Protein AF-A0AAV1XAL8-F1 (afdb_monomer_lite)

Secondary structure (DSSP, 8-state):
-HHHHHHHHHHHHHHHHHHH--SSS-HHHHHHHHHHHHHHHH---HHHHTT-HHHHHHHHHHHHHHHHHHHHHHHH-HHHHHHHHHHHHHHHHHHHTT--S-GGGHHHHHHHHHHHHHHHHSTTGGGG-STTHHHHHIIIIIHHHHSPPHHHHHHHHHHHHHHHHHHH--SS---HHHHHHHHHHHHHHHHHHHHHHHHHHHHHHHHHHHHH-TTT-HHHHHHHHHHHHHH-EEPTT-SSEE-SSS-HHHHHHHHHHHHHTT-

Structure (mmCIF, N/CA/C/O backbone):
data_AF-A0AAV1XAL8-F1
#
_entry.id   AF-A0AAV1XAL8-F1
#
loop_
_atom_site.group_PDB
_atom_site.id
_atom_site.type_symbol
_atom_site.label_atom_id
_atom_site.label_alt_id
_atom_site.label_comp_id
_atom_site.label_asym_id
_atom_site.label_entity_id
_atom_site.label_seq_id
_atom_site.pdbx_PDB_ins_code
_atom_site.Cartn_x
_atom_site.Cartn_y
_atom_site.Cartn_z
_atom_site.occupancy
_atom_site.B_iso_or_equiv
_atom_site.auth_seq_id
_atom_site.auth_comp_id
_atom_site.auth_asym_id
_atom_site.auth_atom_id
_atom_site.pdbx_PDB_model_num
ATOM 1 N N . MET A 1 1 ? 36.685 -0.196 1.863 1.00 37.16 1 MET A N 1
ATOM 2 C CA . MET A 1 1 ? 37.071 0.394 0.554 1.00 37.16 1 MET A CA 1
ATOM 3 C C . MET A 1 1 ? 36.179 -0.114 -0.589 1.00 37.16 1 MET A C 1
ATOM 5 O O . MET A 1 1 ? 35.969 0.650 -1.520 1.00 37.16 1 MET A O 1
ATOM 9 N N . LEU A 1 2 ? 35.586 -1.320 -0.488 1.00 36.56 2 LEU A N 1
ATOM 10 C CA . LEU A 1 2 ? 34.560 -1.816 -1.424 1.00 36.56 2 LEU A CA 1
ATOM 11 C C . LEU A 1 2 ? 33.196 -1.093 -1.311 1.00 36.56 2 LEU A C 1
ATOM 13 O O . LEU A 1 2 ? 32.662 -0.688 -2.336 1.00 36.56 2 LEU A O 1
ATOM 17 N N . GLU A 1 3 ? 32.684 -0.797 -0.110 1.00 37.09 3 GLU A N 1
ATOM 18 C CA . GLU A 1 3 ? 31.364 -0.135 0.057 1.00 37.09 3 GLU A CA 1
ATOM 19 C C . GLU A 1 3 ? 31.260 1.245 -0.610 1.00 37.09 3 GLU A C 1
ATOM 21 O O . GLU A 1 3 ? 30.259 1.580 -1.240 1.00 37.09 3 GLU A O 1
ATOM 26 N N . LYS A 1 4 ? 32.330 2.051 -0.547 1.00 34.84 4 LYS A N 1
ATOM 27 C CA . LYS A 1 4 ? 32.366 3.353 -1.235 1.00 34.84 4 LYS A CA 1
ATOM 28 C C . LYS A 1 4 ? 32.377 3.207 -2.758 1.00 34.84 4 LYS A C 1
ATOM 30 O O . LYS A 1 4 ? 31.930 4.121 -3.442 1.00 34.84 4 LYS A O 1
ATOM 35 N N . SER A 1 5 ? 32.872 2.086 -3.287 1.00 37.88 5 SER A N 1
ATOM 36 C CA . SER A 1 5 ? 32.917 1.833 -4.731 1.00 37.88 5 SER A CA 1
ATOM 37 C C . SER A 1 5 ? 31.568 1.379 -5.295 1.00 37.88 5 SER A C 1
ATOM 39 O O . SER A 1 5 ? 31.231 1.742 -6.418 1.00 37.88 5 SER A O 1
ATOM 41 N N . GLU A 1 6 ? 30.752 0.686 -4.499 1.00 46.94 6 GLU A N 1
ATOM 42 C CA . GLU A 1 6 ? 29.432 0.190 -4.911 1.00 46.94 6 GLU A CA 1
ATOM 43 C C . GLU A 1 6 ? 28.345 1.263 -4.776 1.00 46.94 6 GLU A C 1
ATOM 45 O O . GLU A 1 6 ? 27.537 1.446 -5.686 1.00 46.94 6 GLU A O 1
ATOM 50 N N . CYS A 1 7 ? 28.396 2.078 -3.718 1.00 42.47 7 CYS A N 1
ATOM 51 C CA . CYS A 1 7 ? 27.526 3.248 -3.585 1.00 42.47 7 CYS A CA 1
ATOM 52 C C . CYS A 1 7 ? 27.854 4.308 -4.660 1.00 42.47 7 CYS A C 1
ATOM 54 O O . CYS A 1 7 ? 26.962 4.887 -5.284 1.00 42.47 7 CYS A O 1
ATOM 56 N N . ALA A 1 8 ? 29.143 4.483 -4.988 1.00 40.94 8 ALA A N 1
ATOM 57 C CA . ALA A 1 8 ? 29.563 5.276 -6.142 1.00 40.94 8 ALA A CA 1
ATOM 58 C C . ALA A 1 8 ? 29.106 4.661 -7.472 1.00 40.94 8 ALA A C 1
ATOM 60 O O . ALA A 1 8 ? 28.802 5.413 -8.393 1.00 40.94 8 ALA A O 1
ATOM 61 N N . ALA A 1 9 ? 29.008 3.333 -7.589 1.00 45.44 9 ALA A N 1
ATOM 62 C CA . ALA A 1 9 ? 28.466 2.675 -8.775 1.00 45.44 9 ALA A CA 1
ATOM 63 C C . ALA A 1 9 ? 26.955 2.902 -8.914 1.00 45.44 9 ALA A C 1
ATOM 65 O O . ALA A 1 9 ? 26.511 3.190 -10.017 1.00 45.44 9 ALA A O 1
ATOM 66 N N . ALA A 1 10 ? 26.179 2.867 -7.827 1.00 47.44 10 ALA A N 1
ATOM 67 C CA . ALA A 1 10 ? 24.743 3.160 -7.845 1.00 47.44 10 ALA A CA 1
ATOM 68 C C . ALA A 1 10 ? 24.452 4.636 -8.176 1.00 47.44 10 ALA A C 1
ATOM 70 O O . ALA A 1 10 ? 23.596 4.937 -9.010 1.00 47.44 10 ALA A O 1
ATOM 71 N N . VAL A 1 11 ? 25.215 5.568 -7.594 1.00 51.00 11 VAL A N 1
ATOM 72 C CA . VAL A 1 11 ? 25.114 7.005 -7.901 1.00 51.00 11 VAL A CA 1
ATOM 73 C C . VAL A 1 11 ? 25.607 7.305 -9.319 1.00 51.00 11 VAL A C 1
ATOM 75 O O . VAL A 1 11 ? 24.948 8.046 -10.049 1.00 51.00 11 VAL A O 1
ATOM 78 N N . ASN A 1 12 ? 26.711 6.694 -9.761 1.00 48.47 12 ASN A N 1
ATOM 79 C CA . ASN A 1 12 ? 27.167 6.811 -11.147 1.00 48.47 12 ASN A CA 1
ATOM 80 C C . ASN A 1 12 ? 26.190 6.166 -12.118 1.00 48.47 12 ASN A C 1
ATOM 82 O O . ASN A 1 12 ? 26.014 6.699 -13.199 1.00 48.47 12 ASN A O 1
ATOM 86 N N . PHE A 1 13 ? 25.519 5.081 -11.748 1.00 54.84 13 PHE A N 1
ATOM 87 C CA . PHE A 1 13 ? 24.497 4.445 -12.567 1.00 54.84 13 PHE A CA 1
ATOM 88 C C . PHE A 1 13 ? 23.259 5.342 -12.696 1.00 54.84 13 PHE A C 1
ATOM 90 O O . PHE A 1 13 ? 22.810 5.598 -13.811 1.00 54.84 13 PHE A O 1
ATOM 97 N N . LYS A 1 14 ? 22.792 5.942 -11.593 1.00 54.44 14 LYS A N 1
ATOM 98 C CA . LYS A 1 14 ? 21.735 6.968 -11.593 1.00 54.44 14 LYS A CA 1
ATOM 99 C C . LYS A 1 14 ? 22.104 8.174 -12.470 1.00 54.44 14 LYS A C 1
ATOM 101 O O . LYS A 1 14 ? 21.300 8.616 -13.287 1.00 54.44 14 LYS A O 1
ATOM 106 N N . ASN A 1 15 ? 23.332 8.679 -12.351 1.00 49.97 15 ASN A N 1
ATOM 107 C CA . ASN A 1 15 ? 23.825 9.798 -13.161 1.00 49.97 15 ASN A CA 1
ATOM 108 C C . ASN A 1 15 ? 24.057 9.407 -14.634 1.00 49.97 15 ASN A C 1
ATOM 110 O O . ASN A 1 15 ? 23.829 10.220 -15.526 1.00 49.97 15 ASN A O 1
ATOM 114 N N . HIS A 1 16 ? 24.470 8.166 -14.899 1.00 53.59 16 HIS A N 1
ATOM 115 C CA . HIS A 1 16 ? 24.685 7.615 -16.237 1.00 53.59 16 HIS A CA 1
ATOM 116 C C . HIS A 1 16 ? 23.365 7.445 -16.989 1.00 53.59 16 HIS A C 1
ATOM 118 O O . HIS A 1 16 ? 23.285 7.820 -18.157 1.00 53.59 16 HIS A O 1
ATOM 124 N N . LEU A 1 17 ? 22.318 6.963 -16.311 1.00 53.84 17 LEU A N 1
ATOM 125 C CA . LEU A 1 17 ? 20.962 6.923 -16.857 1.00 53.84 17 LEU A CA 1
ATOM 126 C C . LEU A 1 17 ? 20.461 8.334 -17.173 1.00 53.84 17 LEU A C 1
ATOM 128 O O . LEU A 1 17 ? 20.010 8.581 -18.285 1.00 53.84 17 LEU A O 1
ATOM 132 N N . ARG A 1 18 ? 20.661 9.295 -16.260 1.00 50.44 18 ARG A N 1
ATOM 133 C CA . ARG A 1 18 ? 20.266 10.699 -16.471 1.00 50.44 18 ARG A CA 1
ATOM 134 C C . ARG A 1 18 ? 20.958 11.367 -17.668 1.00 50.44 18 ARG A C 1
ATOM 136 O O . ARG A 1 18 ? 20.386 12.278 -18.253 1.00 50.44 18 ARG A O 1
ATOM 143 N N . HIS A 1 19 ? 22.179 10.952 -18.016 1.00 47.28 19 HIS A N 1
ATOM 144 C CA . HIS A 1 19 ? 22.966 11.555 -19.100 1.00 47.28 19 HIS A CA 1
ATOM 145 C C . HIS A 1 19 ? 22.876 10.829 -20.451 1.00 47.28 19 HIS A C 1
ATOM 147 O O . HIS A 1 19 ? 23.031 11.488 -21.475 1.00 47.28 19 HIS A O 1
ATOM 153 N N . ARG A 1 20 ? 22.645 9.506 -20.492 1.00 46.28 20 ARG A N 1
ATOM 154 C CA . ARG A 1 20 ? 22.492 8.758 -21.762 1.00 46.28 20 ARG A CA 1
ATOM 155 C C . ARG A 1 20 ? 21.079 8.778 -22.326 1.00 46.28 20 ARG A C 1
ATOM 157 O O . ARG A 1 20 ? 20.903 8.444 -23.489 1.00 46.28 20 ARG A O 1
ATOM 164 N N . TRP A 1 21 ? 20.100 9.200 -21.537 1.00 51.12 21 TRP A N 1
ATOM 165 C CA . TRP A 1 21 ? 18.707 9.341 -21.950 1.00 51.12 21 TRP A CA 1
ATOM 166 C C . TRP A 1 21 ? 18.457 10.667 -22.688 1.00 51.12 21 TRP A C 1
ATOM 168 O O . TRP A 1 21 ? 17.543 11.423 -22.372 1.00 51.12 21 TRP A O 1
ATOM 178 N N . SER A 1 22 ? 19.311 10.959 -23.674 1.00 41.97 22 SER A N 1
ATOM 179 C CA . SER A 1 22 ? 18.967 11.871 -24.765 1.00 41.97 22 SER A CA 1
ATOM 180 C C . SER A 1 22 ? 18.186 11.050 -25.796 1.00 41.97 22 SER A C 1
ATOM 182 O O . SER A 1 22 ? 18.664 9.979 -26.173 1.00 41.97 22 SER A O 1
ATOM 184 N N . PRO A 1 23 ? 17.000 11.496 -26.239 1.00 43.47 23 PRO A N 1
ATOM 185 C CA . PRO A 1 23 ? 16.109 10.706 -27.076 1.00 43.47 23 PRO A CA 1
ATOM 186 C C . PRO A 1 23 ? 16.635 10.691 -28.511 1.00 43.47 23 PRO A C 1
ATOM 188 O O . PRO A 1 23 ? 16.291 11.535 -29.333 1.00 43.47 23 PRO A O 1
ATOM 191 N N . SER A 1 24 ? 17.520 9.750 -28.805 1.00 46.28 24 SER A N 1
ATOM 192 C CA . SER A 1 24 ? 17.877 9.399 -30.174 1.00 46.28 24 SER A CA 1
ATOM 193 C C . SER A 1 24 ? 18.392 7.964 -30.174 1.00 46.28 24 SER A C 1
ATOM 195 O O . SER A 1 24 ? 19.567 7.741 -29.894 1.00 46.28 24 SER A O 1
ATOM 197 N N . ASP A 1 25 ? 17.461 7.046 -30.442 1.00 50.81 25 ASP A N 1
ATOM 198 C CA . ASP A 1 25 ? 17.625 5.617 -30.730 1.00 50.81 25 ASP A CA 1
ATOM 199 C C . ASP A 1 25 ? 18.360 4.766 -29.684 1.00 50.81 25 ASP A C 1
ATOM 201 O O . ASP A 1 25 ? 19.582 4.733 -29.670 1.00 50.81 25 ASP A O 1
ATOM 205 N N . ASP A 1 26 ? 17.629 3.983 -28.874 1.00 55.12 26 ASP A N 1
ATOM 206 C CA . ASP A 1 26 ? 18.120 2.658 -28.445 1.00 55.12 26 ASP A CA 1
ATOM 207 C C . ASP A 1 26 ? 17.042 1.840 -27.708 1.00 55.12 26 ASP A C 1
ATOM 209 O O . ASP A 1 26 ? 17.045 1.700 -26.482 1.00 55.12 26 ASP A O 1
ATOM 213 N N . ASN A 1 27 ? 16.152 1.193 -28.468 1.00 58.69 27 ASN A N 1
ATOM 214 C CA . ASN A 1 27 ? 15.253 0.171 -27.916 1.00 58.69 27 ASN A CA 1
ATOM 215 C C . ASN A 1 27 ? 16.069 -0.902 -27.158 1.00 58.69 27 ASN A C 1
ATOM 217 O O . ASN A 1 27 ? 15.689 -1.340 -26.078 1.00 58.69 27 ASN A O 1
ATOM 221 N N . ALA A 1 28 ? 17.264 -1.239 -27.667 1.00 53.72 28 ALA A N 1
ATOM 222 C CA . ALA A 1 28 ? 18.212 -2.175 -27.062 1.00 53.72 28 ALA A CA 1
ATOM 223 C C . ALA A 1 28 ? 18.725 -1.749 -25.672 1.00 53.72 28 ALA A C 1
ATOM 225 O O . ALA A 1 28 ? 18.920 -2.610 -24.812 1.00 53.72 28 ALA A O 1
ATOM 226 N N . ALA A 1 29 ? 18.927 -0.451 -25.417 1.00 59.03 29 ALA A N 1
ATOM 227 C CA . ALA A 1 29 ? 19.335 0.022 -24.093 1.00 59.03 29 ALA A CA 1
ATOM 228 C C . ALA A 1 29 ? 18.211 -0.176 -23.068 1.00 59.03 29 ALA A C 1
ATOM 230 O O . ALA A 1 29 ? 18.492 -0.598 -21.944 1.00 59.03 29 ALA A O 1
ATOM 231 N N . THR A 1 30 ? 16.958 0.041 -23.477 1.00 62.41 30 THR A N 1
ATOM 232 C CA . THR A 1 30 ? 15.768 -0.251 -22.668 1.00 62.41 30 THR A CA 1
ATOM 233 C C . THR A 1 30 ? 15.654 -1.747 -22.372 1.00 62.41 30 THR A C 1
ATOM 235 O O . THR A 1 30 ? 15.513 -2.116 -21.209 1.00 62.41 30 THR A O 1
ATOM 238 N N . ILE A 1 31 ? 15.838 -2.625 -23.370 1.00 62.00 31 ILE A N 1
ATOM 239 C CA . ILE A 1 31 ? 15.831 -4.091 -23.167 1.00 62.00 31 ILE A CA 1
ATOM 240 C C . ILE A 1 31 ? 16.892 -4.515 -22.138 1.00 62.00 31 ILE A C 1
ATOM 242 O O . ILE A 1 31 ? 16.598 -5.214 -21.167 1.00 62.00 31 ILE A O 1
ATOM 246 N N . ILE A 1 32 ? 18.136 -4.067 -22.326 1.00 60.06 32 ILE A N 1
ATOM 247 C CA . ILE A 1 32 ? 19.270 -4.451 -21.473 1.00 60.06 32 ILE A CA 1
ATOM 248 C C . ILE A 1 32 ? 19.105 -3.897 -20.050 1.00 60.06 32 ILE A C 1
ATOM 250 O O . ILE A 1 32 ? 19.491 -4.557 -19.079 1.00 60.06 32 ILE A O 1
ATOM 254 N N . ALA A 1 33 ? 18.552 -2.690 -19.904 1.00 68.25 33 ALA A N 1
ATOM 255 C CA . ALA A 1 33 ? 18.235 -2.119 -18.600 1.00 68.25 33 ALA A CA 1
ATOM 256 C C . ALA A 1 33 ? 17.137 -2.932 -17.895 1.00 68.25 33 ALA A C 1
ATOM 258 O O . ALA A 1 33 ? 17.325 -3.310 -16.738 1.00 68.25 33 ALA A O 1
ATOM 259 N N . SER A 1 34 ? 16.062 -3.287 -18.604 1.00 72.62 34 SER A N 1
ATOM 260 C CA . SER A 1 34 ? 14.954 -4.097 -18.084 1.00 72.62 34 SER A CA 1
ATOM 261 C C . SER A 1 34 ? 15.414 -5.475 -17.593 1.00 72.62 34 SER A C 1
ATOM 263 O O . SER A 1 34 ? 15.091 -5.879 -16.475 1.00 72.62 34 SER A O 1
ATOM 265 N N . GLU A 1 35 ? 16.251 -6.188 -18.350 1.00 77.62 35 GLU A N 1
ATOM 266 C CA . GLU A 1 35 ? 16.771 -7.494 -17.912 1.00 77.62 35 GLU A CA 1
ATOM 267 C C . GLU A 1 35 ? 17.634 -7.396 -16.644 1.00 77.62 35 GLU A C 1
ATOM 269 O O . GLU A 1 35 ? 17.511 -8.216 -15.725 1.00 77.62 35 GLU A O 1
ATOM 274 N N . LYS A 1 36 ? 18.499 -6.376 -16.564 1.00 83.56 36 LYS A N 1
ATOM 275 C CA . LYS A 1 36 ? 19.348 -6.142 -15.386 1.00 83.56 36 LYS A CA 1
ATOM 276 C C . LYS A 1 36 ? 18.529 -5.737 -14.168 1.00 83.56 36 LYS A C 1
ATOM 278 O O . LYS A 1 36 ? 18.786 -6.244 -13.080 1.00 83.56 36 LYS A O 1
ATOM 283 N N . PHE A 1 37 ? 17.535 -4.873 -14.343 1.00 88.81 37 PHE A N 1
ATOM 284 C CA . PHE A 1 37 ? 16.634 -4.456 -13.272 1.00 88.81 37 PHE A CA 1
ATOM 285 C C . PHE A 1 37 ? 15.832 -5.609 -12.709 1.00 88.81 37 PHE A C 1
ATOM 287 O O . PHE A 1 37 ? 15.792 -5.762 -11.490 1.00 88.81 37 PHE A O 1
ATOM 294 N N . ARG A 1 38 ? 15.283 -6.472 -13.568 1.00 88.75 38 ARG A N 1
ATOM 295 C CA . ARG A 1 38 ? 14.589 -7.672 -13.098 1.00 88.75 38 ARG A CA 1
ATOM 296 C C . ARG A 1 38 ? 15.520 -8.525 -12.241 1.00 88.75 38 ARG A C 1
ATOM 298 O O . ARG A 1 38 ? 15.158 -8.883 -11.126 1.00 88.75 38 ARG A O 1
ATOM 305 N N . LYS A 1 39 ? 16.753 -8.759 -12.706 1.00 89.69 39 LYS A N 1
ATOM 306 C CA . LYS A 1 39 ? 17.773 -9.494 -11.942 1.00 89.69 39 LYS A CA 1
ATOM 307 C C . LYS A 1 39 ? 18.073 -8.837 -10.592 1.00 89.69 39 LYS A C 1
ATOM 309 O O . LYS A 1 39 ? 18.183 -9.545 -9.598 1.00 89.69 39 LYS A O 1
ATOM 314 N N . TYR A 1 40 ? 18.200 -7.511 -10.540 1.00 92.06 40 TYR A N 1
ATOM 315 C CA . TYR A 1 40 ? 18.454 -6.800 -9.285 1.00 92.06 40 TYR A CA 1
ATOM 316 C C . TYR A 1 40 ? 17.288 -6.870 -8.300 1.00 92.06 40 TYR A C 1
ATOM 318 O O . TYR A 1 40 ? 17.497 -6.929 -7.091 1.00 92.06 40 TYR A O 1
ATOM 326 N N . LEU A 1 41 ? 16.063 -6.908 -8.817 1.00 92.19 41 LEU A N 1
ATOM 327 C CA . LEU A 1 41 ? 14.867 -7.018 -8.002 1.00 92.19 41 LEU A CA 1
ATOM 328 C C . LEU A 1 41 ? 14.710 -8.426 -7.408 1.00 92.19 41 LEU A C 1
ATOM 330 O O . LEU A 1 41 ? 14.428 -8.561 -6.218 1.00 92.19 41 LEU A O 1
ATOM 334 N N . THR A 1 42 ? 14.922 -9.469 -8.221 1.00 92.00 42 THR A N 1
ATOM 335 C CA . THR A 1 42 ? 14.573 -10.857 -7.871 1.00 92.00 42 THR A CA 1
ATOM 336 C C . THR A 1 42 ? 15.710 -11.677 -7.273 1.00 92.00 42 THR A C 1
ATOM 338 O O . THR A 1 42 ? 15.453 -12.712 -6.662 1.00 92.00 42 THR A O 1
ATOM 341 N N . ASN A 1 43 ? 16.970 -11.283 -7.467 1.00 91.62 43 ASN A N 1
ATOM 342 C CA . ASN A 1 43 ? 18.093 -12.052 -6.938 1.00 91.62 43 ASN A CA 1
ATOM 343 C C . ASN A 1 43 ? 18.182 -11.957 -5.408 1.00 91.62 43 ASN A C 1
ATOM 345 O O . ASN A 1 43 ? 17.895 -10.914 -4.818 1.00 91.62 43 ASN A O 1
ATOM 349 N N . SER A 1 44 ? 18.647 -13.040 -4.779 1.00 88.56 44 SER A N 1
ATOM 350 C CA . SER A 1 44 ? 19.159 -13.007 -3.404 1.00 88.56 44 SER A CA 1
ATOM 351 C C . SER A 1 44 ? 20.611 -12.537 -3.405 1.00 88.56 44 SER A C 1
ATOM 353 O O . SER A 1 44 ? 21.362 -12.779 -4.359 1.00 88.56 44 SER A O 1
ATOM 355 N N . TYR A 1 45 ? 21.003 -11.890 -2.310 1.00 91.25 45 TYR A N 1
ATOM 356 C CA . TYR A 1 45 ? 22.339 -11.352 -2.099 1.00 91.25 45 TYR A CA 1
ATOM 357 C C . TYR A 1 45 ? 22.920 -11.880 -0.781 1.00 91.25 45 TYR A C 1
ATOM 359 O O . TYR A 1 45 ? 23.168 -11.084 0.122 1.00 91.25 45 TYR A O 1
ATOM 367 N N . PRO A 1 46 ? 23.201 -13.195 -0.645 1.00 90.62 46 PRO A N 1
ATOM 368 C CA . PRO A 1 46 ? 23.513 -13.801 0.654 1.00 90.62 46 PRO A CA 1
ATOM 369 C C . PRO A 1 46 ? 24.724 -13.186 1.361 1.00 90.62 46 PRO A C 1
ATOM 371 O O . PRO A 1 46 ? 24.768 -13.145 2.584 1.00 90.62 46 PRO A O 1
ATOM 374 N N . ALA A 1 47 ? 25.706 -12.692 0.601 1.00 90.44 47 ALA A N 1
ATOM 375 C CA . ALA A 1 47 ? 26.886 -12.038 1.160 1.00 90.44 47 ALA A CA 1
ATOM 376 C C . ALA A 1 47 ? 26.560 -10.702 1.854 1.00 90.44 47 ALA A C 1
ATOM 378 O O . ALA A 1 47 ? 27.182 -10.386 2.862 1.00 90.44 47 ALA A O 1
ATOM 379 N N . LEU A 1 48 ? 25.592 -9.945 1.326 1.00 88.50 48 LEU A N 1
ATOM 380 C CA . LEU A 1 48 ? 25.117 -8.689 1.915 1.00 88.50 48 LEU A CA 1
ATOM 381 C C . LEU A 1 48 ? 24.028 -8.963 2.959 1.00 88.50 48 LEU A C 1
ATOM 383 O O . LEU A 1 48 ? 24.081 -8.463 4.071 1.00 88.50 48 LEU A O 1
ATOM 387 N N . GLU A 1 49 ? 23.065 -9.825 2.645 1.00 87.00 49 GLU A N 1
ATOM 388 C CA . GLU A 1 49 ? 21.979 -10.186 3.564 1.00 87.00 49 GLU A CA 1
ATOM 389 C C . GLU A 1 49 ? 22.527 -10.868 4.836 1.00 87.00 49 GLU A C 1
ATOM 391 O 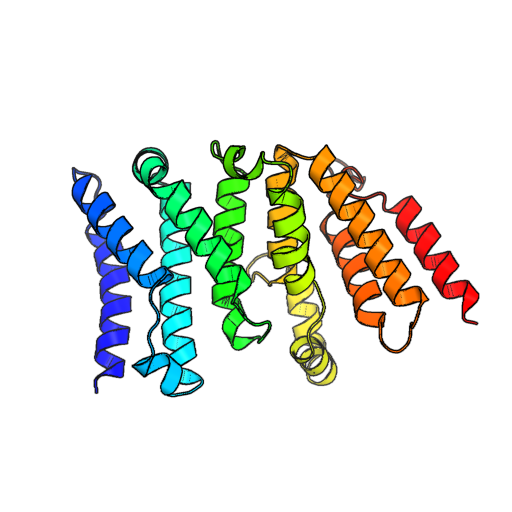O . GLU A 1 49 ? 22.002 -10.672 5.930 1.00 87.00 49 GLU A O 1
ATOM 396 N N . GLY A 1 50 ? 23.628 -11.617 4.716 1.00 86.94 50 GLY A N 1
ATOM 397 C CA . GLY A 1 50 ? 24.332 -12.247 5.833 1.00 86.94 50 GLY A CA 1
ATOM 398 C C . GLY A 1 50 ? 25.253 -11.317 6.630 1.00 86.94 50 GLY A C 1
ATOM 399 O O . GLY A 1 50 ? 25.731 -11.725 7.687 1.00 86.94 50 GLY A O 1
ATOM 400 N N . SER A 1 51 ? 25.508 -10.084 6.173 1.00 88.44 51 SER A N 1
ATOM 401 C CA . SER A 1 51 ? 26.371 -9.126 6.883 1.00 88.44 51 SER A CA 1
ATOM 402 C C . SER A 1 51 ? 25.627 -8.290 7.932 1.00 88.44 51 SER A C 1
ATOM 404 O O . SER A 1 51 ? 26.206 -7.369 8.504 1.00 88.44 51 SER A O 1
ATOM 406 N N . GLY A 1 52 ? 24.358 -8.606 8.202 1.00 90.19 52 GLY A N 1
ATOM 407 C CA . GLY A 1 52 ? 23.534 -7.929 9.200 1.00 90.19 52 GLY A CA 1
ATOM 408 C C . GLY A 1 52 ? 22.690 -6.778 8.632 1.00 90.19 52 GLY A C 1
ATOM 409 O O . GLY A 1 52 ? 22.498 -6.690 7.417 1.00 90.19 52 GLY A O 1
ATOM 410 N N . PRO A 1 53 ? 22.157 -5.899 9.504 1.00 89.88 53 PRO A N 1
ATOM 411 C CA . PRO A 1 53 ? 21.189 -4.866 9.125 1.00 89.88 53 PRO A CA 1
ATOM 412 C C . PRO A 1 53 ? 21.674 -3.916 8.023 1.00 89.88 53 PRO A C 1
ATOM 414 O O . PRO A 1 53 ? 20.904 -3.598 7.121 1.00 89.88 53 PRO A O 1
ATOM 417 N N . ASP A 1 54 ? 22.950 -3.522 8.051 1.00 89.12 54 ASP A N 1
ATOM 418 C CA . ASP A 1 54 ? 23.529 -2.599 7.065 1.00 89.12 54 ASP A CA 1
ATOM 419 C C . ASP A 1 54 ? 23.554 -3.208 5.655 1.00 89.12 54 ASP A C 1
ATOM 421 O O . ASP A 1 54 ? 23.228 -2.546 4.671 1.00 89.12 54 ASP A O 1
ATOM 425 N N . GLY A 1 55 ? 23.874 -4.500 5.544 1.00 89.31 55 GLY A N 1
ATOM 426 C CA . GLY A 1 55 ? 23.881 -5.191 4.255 1.00 89.31 55 GLY A CA 1
ATOM 427 C C . GLY A 1 55 ? 22.475 -5.396 3.693 1.00 89.31 55 GLY A C 1
ATOM 428 O O . GLY A 1 55 ? 22.256 -5.213 2.494 1.00 89.31 55 GLY A O 1
ATOM 429 N N . VAL A 1 56 ? 21.495 -5.689 4.556 1.00 90.88 56 VAL A N 1
ATOM 430 C CA . VAL A 1 56 ? 20.074 -5.723 4.169 1.00 90.88 56 VAL A CA 1
ATOM 431 C C . VAL A 1 56 ? 19.608 -4.347 3.686 1.00 90.88 56 VAL A C 1
ATOM 433 O O . VAL A 1 56 ? 18.933 -4.269 2.661 1.00 90.88 56 VAL A O 1
ATOM 436 N N . ALA A 1 57 ? 20.015 -3.265 4.357 1.00 90.81 57 ALA A N 1
ATOM 437 C CA . ALA A 1 57 ? 19.680 -1.903 3.948 1.00 90.81 57 ALA A CA 1
ATOM 438 C C . ALA A 1 57 ? 20.215 -1.576 2.545 1.00 90.81 57 ALA A C 1
ATOM 440 O O . ALA A 1 57 ? 19.475 -1.040 1.725 1.00 90.81 57 ALA A O 1
ATOM 441 N N . VAL A 1 58 ? 21.448 -1.977 2.214 1.00 91.88 58 VAL A N 1
ATOM 442 C CA . VAL A 1 58 ? 22.012 -1.801 0.861 1.00 91.88 58 VAL A CA 1
ATOM 443 C C . VAL A 1 58 ? 21.196 -2.550 -0.200 1.00 91.88 58 VAL A C 1
ATOM 445 O O . VAL A 1 58 ? 20.919 -2.011 -1.276 1.00 91.88 58 VAL A O 1
ATOM 448 N N . VAL A 1 59 ? 20.778 -3.786 0.088 1.00 92.94 59 VAL A N 1
ATOM 449 C CA . VAL A 1 59 ? 19.932 -4.573 -0.828 1.00 92.94 59 VAL A CA 1
ATOM 450 C C . VAL A 1 59 ? 18.563 -3.913 -1.009 1.00 92.94 59 VAL A C 1
ATOM 452 O O . VAL A 1 59 ? 18.054 -3.831 -2.130 1.00 92.94 59 VAL A O 1
ATOM 455 N N . ASP A 1 60 ? 17.978 -3.401 0.071 1.00 94.25 60 ASP A N 1
ATOM 456 C CA . ASP A 1 60 ? 16.706 -2.689 0.027 1.00 94.25 60 ASP A CA 1
ATOM 457 C C . ASP A 1 60 ? 16.810 -1.365 -0.734 1.00 94.25 60 ASP A C 1
ATOM 459 O O . ASP A 1 60 ? 15.918 -1.047 -1.519 1.00 94.25 60 ASP A O 1
ATOM 463 N N . GLU A 1 61 ? 17.907 -0.619 -0.581 1.00 93.56 61 GLU A N 1
ATOM 464 C CA . GLU A 1 61 ? 18.170 0.602 -1.345 1.00 93.56 61 GLU A CA 1
ATOM 465 C C . GLU A 1 61 ? 18.287 0.331 -2.845 1.00 93.56 61 GLU A C 1
ATOM 467 O O . GLU A 1 61 ? 17.742 1.097 -3.646 1.00 93.56 61 GLU A O 1
ATOM 472 N N . LEU A 1 62 ? 18.958 -0.761 -3.228 1.00 93.38 62 LEU A N 1
ATOM 473 C CA . LEU A 1 62 ? 19.047 -1.200 -4.618 1.00 93.38 62 LEU A CA 1
ATOM 474 C C . LEU A 1 62 ? 17.658 -1.525 -5.174 1.00 93.38 62 LEU A C 1
ATOM 476 O O . LEU A 1 62 ? 17.283 -1.012 -6.229 1.00 93.38 62 LEU A O 1
ATOM 480 N N . ARG A 1 63 ? 16.881 -2.355 -4.469 1.00 95.94 63 ARG A N 1
ATOM 481 C CA . ARG A 1 63 ? 15.535 -2.751 -4.905 1.00 95.94 63 ARG A CA 1
ATOM 482 C C . ARG A 1 63 ? 14.582 -1.554 -4.960 1.00 95.94 63 ARG A C 1
ATOM 484 O O . ARG A 1 63 ? 13.841 -1.426 -5.930 1.00 95.94 63 ARG A O 1
ATOM 491 N N . ALA A 1 64 ? 14.654 -0.638 -3.994 1.00 95.44 64 ALA A N 1
ATOM 492 C CA . ALA A 1 64 ? 13.868 0.593 -3.990 1.00 95.44 64 ALA A CA 1
ATOM 493 C C . ALA A 1 64 ? 14.222 1.490 -5.183 1.00 95.44 64 ALA A C 1
ATOM 495 O O . ALA A 1 64 ? 13.333 1.987 -5.869 1.00 95.44 64 ALA A O 1
ATOM 496 N N . ALA A 1 65 ? 15.516 1.646 -5.488 1.00 92.75 65 ALA A N 1
ATOM 497 C CA . ALA A 1 65 ? 15.954 2.382 -6.669 1.00 92.75 65 ALA A CA 1
ATOM 498 C C . ALA A 1 65 ? 15.451 1.723 -7.963 1.00 92.75 65 ALA A C 1
ATOM 500 O O . ALA A 1 65 ? 15.049 2.426 -8.887 1.00 92.75 65 ALA A O 1
ATOM 501 N N . VAL A 1 66 ? 15.431 0.389 -8.046 1.00 93.62 66 VAL A N 1
ATOM 502 C CA . VAL A 1 66 ? 14.834 -0.316 -9.190 1.00 93.62 66 VAL A CA 1
ATOM 503 C C . VAL A 1 66 ? 13.339 -0.007 -9.300 1.00 93.62 66 VAL A C 1
ATOM 505 O O . VAL A 1 66 ? 12.913 0.382 -10.384 1.00 93.62 66 VAL A O 1
ATOM 508 N N . CYS A 1 67 ? 12.574 -0.096 -8.203 1.00 95.94 67 CYS A N 1
ATOM 509 C CA . CYS A 1 67 ? 11.148 0.256 -8.165 1.00 95.94 67 CYS A CA 1
ATOM 510 C C . CYS A 1 67 ? 10.884 1.703 -8.627 1.00 95.94 67 CYS A C 1
ATOM 512 O O . CYS A 1 67 ? 9.993 1.939 -9.439 1.00 95.94 67 CYS A O 1
ATOM 514 N N . GLU A 1 68 ? 11.686 2.668 -8.164 1.00 91.88 68 GLU A N 1
ATOM 515 C CA . GLU A 1 68 ? 11.608 4.071 -8.601 1.00 91.88 68 GLU A CA 1
ATOM 516 C C . GLU A 1 68 ? 11.850 4.211 -10.112 1.00 91.88 68 GLU A C 1
ATOM 518 O O . GLU A 1 68 ? 11.118 4.930 -10.790 1.00 91.88 68 GLU A O 1
ATOM 523 N N . ASN A 1 69 ? 12.854 3.510 -10.653 1.00 89.12 69 ASN A N 1
ATOM 524 C CA . ASN A 1 69 ? 13.158 3.561 -12.080 1.00 89.12 69 ASN A CA 1
ATOM 525 C C . ASN A 1 69 ? 12.017 2.968 -12.908 1.00 89.12 69 ASN A C 1
ATOM 527 O O . ASN A 1 69 ? 11.525 3.655 -13.794 1.00 89.12 69 ASN A O 1
ATOM 531 N N . ILE A 1 70 ? 11.566 1.740 -12.623 1.00 92.06 70 ILE A N 1
ATOM 532 C CA . ILE A 1 70 ? 10.486 1.097 -13.400 1.00 92.06 70 ILE A CA 1
ATOM 533 C C . ILE A 1 70 ? 9.173 1.886 -13.331 1.00 92.06 70 ILE A C 1
ATOM 535 O O . ILE A 1 70 ? 8.438 1.926 -14.313 1.00 92.06 70 ILE A O 1
ATOM 539 N N . ASN A 1 71 ? 8.906 2.577 -12.217 1.00 91.44 71 ASN A N 1
ATOM 540 C CA . ASN A 1 71 ? 7.779 3.501 -12.126 1.00 91.44 71 ASN A CA 1
ATOM 541 C C . ASN A 1 71 ? 7.938 4.685 -13.088 1.00 91.44 71 ASN A C 1
ATOM 543 O O . ASN A 1 71 ? 6.996 5.062 -13.774 1.00 91.44 71 ASN A O 1
ATOM 547 N N . LEU A 1 72 ? 9.149 5.230 -13.194 1.00 86.69 72 LEU A N 1
ATOM 548 C CA . LEU A 1 72 ? 9.456 6.319 -14.117 1.00 86.69 72 LEU A CA 1
ATOM 549 C C . LEU A 1 72 ? 9.342 5.877 -15.587 1.00 86.69 72 LEU A C 1
ATOM 551 O O . LEU A 1 72 ? 8.831 6.642 -16.400 1.00 86.69 72 LEU A O 1
ATOM 555 N N . TYR A 1 73 ? 9.736 4.640 -15.922 1.00 84.94 73 TYR A N 1
ATOM 556 C CA . TYR A 1 73 ? 9.478 4.054 -17.247 1.00 84.94 73 TYR A CA 1
ATOM 557 C C . TYR A 1 73 ? 7.976 3.962 -17.530 1.00 84.94 73 TYR A C 1
ATOM 559 O O . TYR A 1 73 ? 7.541 4.429 -18.574 1.00 84.94 73 TYR A O 1
ATOM 567 N N . MET A 1 74 ? 7.179 3.446 -16.590 1.00 88.19 74 MET A N 1
ATOM 568 C CA . MET A 1 74 ? 5.718 3.397 -16.736 1.00 88.19 74 MET A CA 1
ATOM 569 C C . MET A 1 74 ? 5.082 4.777 -16.936 1.00 88.19 74 MET A C 1
ATOM 571 O O . MET A 1 74 ? 4.111 4.903 -17.670 1.00 88.19 74 MET A O 1
ATOM 575 N N . GLU A 1 75 ? 5.605 5.822 -16.296 1.00 86.81 75 GLU A N 1
ATOM 576 C CA . GLU A 1 75 ? 5.042 7.173 -16.403 1.00 86.81 75 GLU A CA 1
ATOM 577 C C . GLU A 1 75 ? 5.502 7.949 -17.647 1.00 86.81 75 GLU A C 1
ATOM 579 O O . GLU A 1 75 ? 4.821 8.890 -18.061 1.00 86.81 75 GLU A O 1
ATOM 584 N N . LYS A 1 76 ? 6.688 7.645 -18.192 1.00 83.31 76 LYS A N 1
ATOM 585 C CA . LYS A 1 76 ? 7.340 8.462 -19.238 1.00 83.31 76 LYS A CA 1
ATOM 586 C C . LYS A 1 76 ? 7.549 7.748 -20.570 1.00 83.31 76 LYS A C 1
ATOM 588 O O . LYS A 1 76 ? 7.694 8.433 -21.579 1.00 83.31 76 LYS A O 1
ATOM 593 N N . SER A 1 77 ? 7.587 6.422 -20.559 1.00 84.69 77 SER A N 1
ATOM 594 C CA . SER A 1 77 ? 8.000 5.557 -21.673 1.00 84.69 77 SER A CA 1
ATO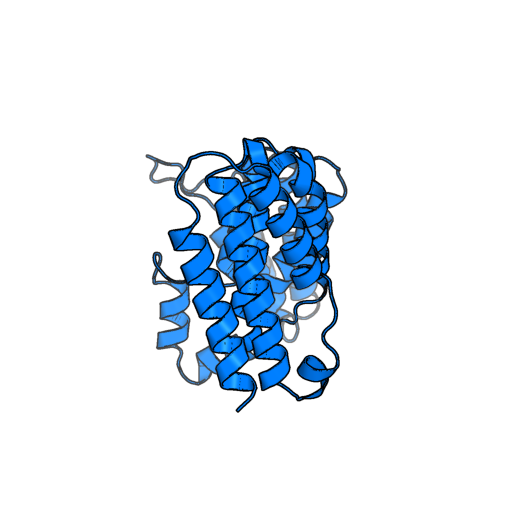M 595 C C . SER A 1 77 ? 7.236 4.226 -21.618 1.00 84.69 77 SER A C 1
ATOM 597 O O . SER A 1 77 ? 7.823 3.142 -21.631 1.00 84.69 77 SER A O 1
ATOM 599 N N . GLU A 1 78 ? 5.912 4.312 -21.442 1.00 87.19 78 GLU A N 1
ATOM 600 C CA . GLU A 1 78 ? 5.032 3.143 -21.304 1.00 87.19 78 GLU A CA 1
ATOM 601 C C . GLU A 1 78 ? 5.071 2.255 -22.554 1.00 87.19 78 GLU A C 1
ATOM 603 O O . GLU A 1 78 ? 5.197 1.036 -22.419 1.00 87.19 78 GLU A O 1
ATOM 608 N N . GLU A 1 79 ? 5.079 2.851 -23.751 1.00 85.00 79 GLU A N 1
ATOM 609 C CA . GLU A 1 79 ? 5.076 2.119 -25.021 1.00 85.00 79 GLU A CA 1
ATOM 610 C C . GLU A 1 79 ? 6.278 1.173 -25.153 1.00 85.00 79 GLU A C 1
ATOM 612 O O . GLU A 1 79 ? 6.129 0.046 -25.635 1.00 85.00 79 GLU A O 1
ATOM 617 N N . GLU A 1 80 ? 7.462 1.594 -24.699 1.00 82.25 80 GLU A N 1
ATOM 618 C CA . GLU A 1 80 ? 8.673 0.772 -24.710 1.00 82.25 80 GLU A CA 1
ATOM 619 C C . GLU A 1 80 ? 8.732 -0.218 -23.537 1.00 82.25 80 GLU A C 1
ATOM 621 O O . GLU A 1 80 ? 9.380 -1.266 -23.630 1.00 82.25 80 GLU A O 1
ATOM 626 N N . PHE A 1 81 ? 8.070 0.093 -22.420 1.00 84.94 81 PHE A N 1
ATOM 627 C CA . PHE A 1 81 ? 8.128 -0.707 -21.198 1.00 84.94 81 PHE A CA 1
ATOM 628 C C . PHE A 1 81 ? 7.063 -1.812 -21.127 1.00 84.94 81 PHE A C 1
ATOM 630 O O . PHE A 1 81 ? 7.307 -2.848 -20.502 1.00 84.94 81 PHE A O 1
ATOM 637 N N . GLN A 1 82 ? 5.915 -1.649 -21.793 1.00 87.25 82 GLN A N 1
ATOM 638 C CA . GLN A 1 82 ? 4.758 -2.552 -21.699 1.00 87.25 82 GLN A CA 1
ATOM 639 C C . GLN A 1 82 ? 5.095 -4.038 -21.927 1.00 87.25 82 GLN A C 1
ATOM 641 O O . GLN A 1 82 ? 4.525 -4.914 -21.275 1.00 87.25 82 GLN A O 1
ATOM 646 N N . GLY A 1 83 ? 6.072 -4.343 -22.793 1.00 88.69 83 GLY A N 1
ATOM 647 C CA . GLY A 1 83 ? 6.516 -5.716 -23.068 1.00 88.69 83 GLY A CA 1
ATOM 648 C C . GLY A 1 83 ? 7.167 -6.421 -21.869 1.00 88.69 83 GLY A C 1
ATOM 649 O O . GLY A 1 83 ? 7.184 -7.648 -21.815 1.00 88.69 83 GLY A O 1
ATOM 650 N N . TYR A 1 84 ? 7.665 -5.660 -20.892 1.00 89.94 84 TYR A N 1
ATOM 651 C CA . TYR A 1 84 ? 8.314 -6.154 -19.671 1.00 89.94 84 TYR A CA 1
ATOM 652 C C . TYR A 1 84 ? 7.422 -6.050 -18.433 1.00 89.94 84 TYR A C 1
ATOM 654 O O . TYR A 1 84 ? 7.744 -6.615 -17.386 1.00 89.94 84 TYR A O 1
ATOM 662 N N . LEU A 1 85 ? 6.313 -5.316 -18.533 1.00 91.38 85 LEU A N 1
ATOM 663 C CA . LEU A 1 85 ? 5.497 -4.924 -17.391 1.00 91.38 85 LEU A CA 1
ATOM 664 C C . LEU A 1 85 ? 4.999 -6.121 -16.572 1.00 91.38 85 LEU A C 1
ATOM 666 O O . LEU A 1 85 ? 5.088 -6.090 -15.348 1.00 91.38 85 LEU A O 1
ATOM 670 N N . ASN A 1 86 ? 4.516 -7.180 -17.227 1.00 92.50 86 ASN A N 1
ATOM 671 C CA . ASN A 1 86 ? 4.004 -8.374 -16.544 1.00 92.50 86 ASN A CA 1
ATOM 672 C C . ASN A 1 86 ? 5.039 -8.991 -15.590 1.00 92.50 86 ASN A C 1
ATOM 674 O O . ASN A 1 86 ? 4.734 -9.265 -14.427 1.00 92.50 86 ASN A O 1
ATOM 678 N N . ASP A 1 87 ? 6.277 -9.153 -16.063 1.00 93.19 87 ASP A N 1
ATOM 679 C CA . ASP A 1 87 ? 7.375 -9.712 -15.271 1.00 93.19 87 ASP A CA 1
ATOM 680 C C . ASP A 1 87 ? 7.700 -8.823 -14.066 1.00 93.19 87 ASP A C 1
ATOM 682 O O . ASP A 1 87 ? 7.917 -9.318 -12.957 1.00 93.19 87 ASP A O 1
ATOM 686 N N . PHE A 1 88 ? 7.730 -7.504 -14.270 1.00 95.50 88 PHE A N 1
ATOM 687 C CA . PHE A 1 88 ? 8.015 -6.553 -13.199 1.00 95.50 88 PHE A CA 1
ATOM 688 C C . PHE A 1 88 ? 6.887 -6.464 -12.178 1.00 95.50 88 PHE A C 1
ATOM 690 O O . PHE A 1 88 ? 7.167 -6.455 -10.981 1.00 95.50 88 PHE A O 1
ATOM 697 N N . ALA A 1 89 ? 5.628 -6.450 -12.616 1.00 94.81 89 ALA A N 1
ATOM 698 C CA . ALA A 1 89 ? 4.473 -6.458 -11.727 1.00 94.81 89 ALA A CA 1
ATOM 699 C C . ALA A 1 89 ? 4.486 -7.701 -10.826 1.00 94.81 89 ALA A C 1
ATOM 701 O O . ALA A 1 89 ? 4.360 -7.577 -9.606 1.00 94.81 89 ALA A O 1
ATOM 702 N N . LEU A 1 90 ? 4.748 -8.883 -11.395 1.00 94.00 90 LEU A N 1
ATOM 703 C CA . LEU A 1 90 ? 4.868 -10.127 -10.633 1.00 94.00 90 LEU A CA 1
ATOM 704 C C . LEU A 1 90 ? 6.061 -10.110 -9.662 1.00 94.00 90 LEU A C 1
ATOM 706 O O . LEU A 1 90 ? 5.945 -10.560 -8.518 1.00 94.00 90 LEU A O 1
ATOM 710 N N . ALA A 1 91 ? 7.209 -9.584 -10.093 1.00 95.94 91 ALA A N 1
ATOM 711 C CA . ALA A 1 91 ? 8.396 -9.480 -9.250 1.00 95.94 91 ALA A CA 1
ATOM 712 C C . ALA A 1 91 ? 8.187 -8.513 -8.072 1.00 95.94 91 ALA A C 1
ATOM 714 O O . ALA A 1 91 ? 8.521 -8.856 -6.938 1.00 95.94 91 ALA A O 1
ATOM 715 N N . VAL A 1 92 ? 7.593 -7.339 -8.312 1.00 97.19 92 VAL A N 1
ATOM 716 C CA . VAL A 1 92 ? 7.261 -6.354 -7.269 1.00 97.19 92 VAL A CA 1
ATOM 717 C C . VAL A 1 92 ? 6.220 -6.908 -6.301 1.00 97.19 92 VAL A C 1
ATOM 719 O O . VAL A 1 92 ? 6.358 -6.748 -5.090 1.00 97.19 92 VAL A O 1
ATOM 722 N N . TRP A 1 93 ? 5.212 -7.618 -6.805 1.00 94.56 93 TRP A N 1
ATOM 723 C CA . TRP A 1 93 ? 4.244 -8.301 -5.955 1.00 94.56 93 TRP A CA 1
ATOM 724 C C . TRP A 1 93 ? 4.917 -9.314 -5.025 1.00 94.56 93 TRP A C 1
ATOM 726 O O . TRP A 1 93 ? 4.705 -9.308 -3.812 1.00 94.56 93 TRP A O 1
ATOM 736 N N . THR A 1 94 ? 5.753 -10.184 -5.594 1.00 94.00 94 THR A N 1
ATOM 737 C CA . THR A 1 94 ? 6.477 -11.215 -4.839 1.00 94.00 94 THR A CA 1
ATOM 738 C C . THR A 1 94 ? 7.404 -10.583 -3.806 1.00 94.00 94 THR A C 1
ATOM 740 O O . THR A 1 94 ? 7.511 -11.072 -2.682 1.00 94.00 94 THR A O 1
ATOM 743 N N . LEU A 1 95 ? 8.046 -9.468 -4.158 1.00 95.38 95 LEU A N 1
ATOM 744 C CA . LEU A 1 95 ? 8.852 -8.682 -3.235 1.00 95.38 95 LEU A CA 1
ATOM 745 C C . LEU A 1 95 ? 8.013 -8.195 -2.048 1.00 95.38 95 LEU A C 1
ATOM 747 O O . LEU A 1 95 ? 8.399 -8.444 -0.910 1.00 95.38 95 LEU A O 1
ATOM 751 N N . LEU A 1 96 ? 6.860 -7.560 -2.292 1.00 95.94 96 LEU A N 1
ATOM 752 C CA . LEU A 1 96 ? 5.991 -7.025 -1.236 1.00 95.94 96 LEU A CA 1
ATOM 753 C C . LEU A 1 96 ? 5.497 -8.097 -0.262 1.00 95.94 96 LEU A C 1
ATOM 755 O O . LEU A 1 96 ? 5.414 -7.823 0.932 1.00 95.94 96 LEU A O 1
ATOM 759 N N . GLY A 1 97 ? 5.263 -9.324 -0.735 1.00 91.56 97 GLY A N 1
ATOM 760 C CA . GLY A 1 97 ? 4.932 -10.461 0.132 1.00 91.56 97 GLY A CA 1
ATOM 761 C C . GLY A 1 97 ? 6.045 -10.863 1.114 1.00 91.56 97 GLY A C 1
ATOM 762 O O . GLY A 1 97 ? 5.770 -11.554 2.089 1.00 91.56 97 GLY A O 1
ATOM 763 N N . ASN A 1 98 ? 7.288 -10.424 0.884 1.00 90.31 98 ASN A N 1
ATOM 764 C CA . ASN A 1 98 ? 8.467 -10.762 1.690 1.00 90.31 98 ASN A CA 1
ATOM 765 C C . ASN A 1 98 ? 9.070 -9.558 2.445 1.00 90.31 98 ASN A C 1
ATOM 767 O O . ASN A 1 98 ? 10.032 -9.718 3.204 1.00 90.31 98 ASN A O 1
ATOM 771 N N . VAL A 1 99 ? 8.558 -8.340 2.237 1.00 93.38 99 VAL A N 1
ATOM 772 C CA . VAL A 1 99 ? 9.040 -7.150 2.952 1.00 93.38 99 VAL A CA 1
ATOM 773 C C . VAL A 1 99 ? 8.444 -7.133 4.358 1.00 93.38 99 VAL A C 1
ATOM 775 O O . VAL A 1 99 ? 7.229 -7.159 4.542 1.00 93.38 99 VAL A O 1
ATOM 778 N N . SER A 1 100 ? 9.310 -7.076 5.371 1.00 93.06 100 SER A N 1
ATOM 779 C CA . SER A 1 100 ? 8.881 -7.007 6.769 1.00 93.06 100 SER A CA 1
ATOM 780 C C . SER A 1 100 ? 8.306 -5.630 7.120 1.00 93.06 100 SER A C 1
ATOM 782 O O . SER A 1 100 ? 8.473 -4.640 6.398 1.00 93.06 100 SER A O 1
ATOM 784 N N . GLN A 1 101 ? 7.624 -5.556 8.262 1.00 92.88 101 GLN A N 1
ATOM 785 C CA . GLN A 1 101 ? 6.979 -4.325 8.724 1.00 92.88 101 GLN A CA 1
ATOM 786 C C . GLN A 1 101 ? 7.935 -3.344 9.422 1.00 92.88 101 GLN A C 1
ATOM 788 O O . GLN A 1 101 ? 7.496 -2.279 9.827 1.00 92.88 101 GLN A O 1
ATOM 793 N N . LEU A 1 102 ? 9.236 -3.641 9.508 1.00 92.12 102 LEU A N 1
ATOM 794 C CA . LEU A 1 102 ? 10.224 -2.760 10.144 1.00 92.12 102 LEU A CA 1
ATOM 795 C C . LEU A 1 102 ? 10.289 -1.387 9.460 1.00 92.12 102 LEU A C 1
ATOM 797 O O . LEU A 1 102 ? 10.338 -1.320 8.226 1.00 92.12 102 LEU A O 1
ATOM 801 N N . SER A 1 103 ? 10.364 -0.315 10.252 1.00 91.19 103 SER A N 1
ATOM 802 C CA . SER A 1 103 ? 10.485 1.067 9.758 1.00 91.19 103 SER A CA 1
ATOM 803 C C . SER A 1 103 ? 11.686 1.286 8.825 1.00 91.19 103 SER A C 1
ATOM 805 O O . SER A 1 103 ? 11.600 2.038 7.853 1.00 91.19 103 SER A O 1
ATOM 807 N N . SER A 1 104 ? 12.789 0.561 9.035 1.00 91.75 104 SER A N 1
ATOM 808 C CA . SER A 1 104 ? 13.977 0.606 8.166 1.00 91.75 104 SER A CA 1
ATOM 809 C C . SER A 1 104 ? 13.709 0.167 6.721 1.00 91.75 104 SER A C 1
ATOM 811 O O . SER A 1 104 ? 14.430 0.577 5.813 1.00 91.75 104 SER A O 1
ATOM 813 N N . ARG A 1 105 ? 12.653 -0.624 6.479 1.00 94.62 105 ARG A N 1
ATOM 814 C CA . ARG A 1 105 ? 12.279 -1.118 5.142 1.00 94.62 105 ARG A CA 1
ATOM 815 C C . ARG A 1 105 ? 11.187 -0.283 4.470 1.00 94.62 105 ARG A C 1
ATOM 817 O O . ARG A 1 105 ? 10.704 -0.651 3.398 1.00 94.62 105 ARG A O 1
ATOM 824 N N . ASP A 1 106 ? 10.793 0.843 5.072 1.00 94.25 106 ASP A N 1
ATOM 825 C CA . ASP A 1 106 ? 9.673 1.667 4.602 1.00 94.25 106 ASP A CA 1
ATOM 826 C C . ASP A 1 106 ? 9.882 2.157 3.178 1.00 94.25 106 ASP A C 1
ATOM 828 O O . ASP A 1 106 ? 8.991 2.000 2.350 1.00 94.25 106 ASP A O 1
ATOM 832 N N . ARG A 1 107 ? 11.073 2.657 2.839 1.00 95.00 107 ARG A N 1
ATOM 833 C CA . ARG A 1 107 ? 11.360 3.147 1.484 1.00 95.00 107 ARG A CA 1
ATOM 834 C C . ARG A 1 107 ? 11.138 2.074 0.409 1.00 95.00 107 ARG A C 1
ATOM 836 O O . ARG A 1 107 ? 10.591 2.375 -0.654 1.00 95.00 107 ARG A O 1
ATOM 843 N N . LEU A 1 108 ? 11.537 0.830 0.675 1.00 96.75 108 LEU A N 1
ATOM 844 C CA . LEU A 1 108 ? 11.345 -0.278 -0.260 1.00 96.75 108 LEU A CA 1
ATOM 845 C C . LEU A 1 108 ? 9.861 -0.605 -0.435 1.00 96.75 108 LEU A C 1
ATOM 847 O O . LEU A 1 108 ? 9.380 -0.644 -1.566 1.00 96.75 108 LEU A O 1
ATOM 851 N N . ALA A 1 109 ? 9.131 -0.791 0.670 1.00 97.38 109 ALA A N 1
ATOM 852 C CA . ALA A 1 109 ? 7.688 -1.018 0.619 1.00 97.38 109 ALA A CA 1
ATOM 853 C C . ALA A 1 109 ? 6.981 0.132 -0.115 1.00 97.38 109 ALA A C 1
ATOM 855 O O . ALA A 1 109 ? 6.113 -0.107 -0.954 1.00 97.38 109 ALA A O 1
ATOM 856 N N . ILE A 1 110 ? 7.409 1.373 0.148 1.00 96.75 110 ILE A N 1
ATOM 857 C CA . ILE A 1 110 ? 6.784 2.565 -0.406 1.00 96.75 110 ILE A CA 1
ATOM 858 C C . ILE A 1 110 ? 6.904 2.635 -1.919 1.00 96.75 110 ILE A C 1
ATOM 860 O O . ILE A 1 110 ? 5.913 2.777 -2.633 1.00 96.75 110 ILE A O 1
ATOM 864 N N . THR A 1 111 ? 8.127 2.512 -2.413 1.00 97.06 111 THR A N 1
ATOM 865 C CA . THR A 1 111 ? 8.419 2.584 -3.847 1.00 97.06 111 THR A CA 1
ATOM 866 C C . THR A 1 111 ? 7.804 1.413 -4.616 1.00 97.06 111 THR A C 1
ATOM 868 O O . THR A 1 111 ? 7.299 1.609 -5.720 1.00 97.06 111 THR A O 1
ATOM 871 N N . ALA A 1 112 ? 7.768 0.219 -4.020 1.00 98.25 112 ALA A N 1
ATOM 872 C CA . ALA A 1 112 ? 7.127 -0.957 -4.600 1.00 98.25 112 ALA A CA 1
ATOM 873 C C . ALA A 1 112 ? 5.594 -0.823 -4.693 1.00 98.25 112 ALA A C 1
ATOM 875 O O . ALA A 1 112 ? 5.023 -1.088 -5.751 1.00 98.25 112 ALA A O 1
ATOM 876 N N . ILE A 1 113 ? 4.919 -0.371 -3.628 1.00 98.38 113 ILE A N 1
ATOM 877 C CA . ILE A 1 113 ? 3.461 -0.150 -3.654 1.00 98.38 113 ILE A CA 1
ATOM 878 C C . ILE A 1 113 ? 3.107 0.940 -4.668 1.00 98.38 113 ILE A C 1
ATOM 880 O O . ILE A 1 113 ? 2.188 0.745 -5.457 1.00 98.38 113 ILE A O 1
ATOM 884 N N . LYS A 1 114 ? 3.869 2.043 -4.713 1.00 97.69 114 LYS A N 1
ATOM 885 C CA . LYS A 1 114 ? 3.670 3.114 -5.703 1.00 97.69 114 LYS A CA 1
ATOM 886 C C . LYS A 1 114 ? 3.701 2.609 -7.139 1.00 97.69 114 LYS A C 1
ATOM 888 O O . LYS A 1 114 ? 2.840 2.999 -7.917 1.00 97.69 114 LYS A O 1
ATOM 893 N N . PHE A 1 115 ? 4.645 1.728 -7.474 1.00 98.00 115 PHE A N 1
ATOM 894 C CA . PHE A 1 115 ? 4.690 1.125 -8.804 1.00 98.00 115 PHE A CA 1
ATOM 895 C C . PHE A 1 115 ? 3.384 0.393 -9.134 1.00 98.00 115 PHE A C 1
ATOM 897 O O . PHE A 1 115 ? 2.792 0.646 -10.180 1.00 98.00 115 PHE A O 1
ATOM 904 N N . LEU A 1 116 ? 2.879 -0.454 -8.228 1.00 98.12 116 LEU A N 1
ATOM 905 C CA . LEU A 1 116 ? 1.590 -1.123 -8.439 1.00 98.12 116 LEU A CA 1
ATOM 906 C C . LEU A 1 116 ? 0.428 -0.123 -8.550 1.00 98.12 116 LEU A C 1
ATOM 908 O O . LEU A 1 116 ? -0.460 -0.326 -9.377 1.00 98.12 116 LEU A O 1
ATOM 912 N N . THR A 1 117 ? 0.451 0.970 -7.780 1.00 98.12 117 THR A N 1
ATOM 913 C CA . THR A 1 117 ? -0.548 2.046 -7.871 1.00 98.12 117 THR A CA 1
ATOM 914 C C . THR A 1 117 ? -0.538 2.690 -9.258 1.00 98.12 117 THR A C 1
ATOM 916 O O . THR A 1 117 ? -1.590 2.803 -9.888 1.00 98.12 117 THR A O 1
ATOM 919 N N . THR A 1 118 ? 0.634 3.039 -9.788 1.00 97.81 118 THR A N 1
ATOM 920 C CA . THR A 1 118 ? 0.787 3.576 -11.149 1.00 97.81 118 THR A CA 1
ATOM 921 C C . THR A 1 118 ? 0.254 2.608 -12.199 1.00 97.81 118 THR A C 1
ATOM 923 O O . THR A 1 118 ? -0.518 3.003 -13.068 1.00 97.81 118 THR A O 1
ATOM 926 N N . VAL A 1 119 ? 0.580 1.317 -12.092 1.00 97.50 119 VAL A N 1
ATOM 927 C CA . VAL A 1 119 ? 0.069 0.302 -13.024 1.00 97.50 119 VAL A CA 1
ATOM 928 C C . VAL A 1 119 ? -1.460 0.210 -12.945 1.00 97.50 119 VAL A C 1
ATOM 930 O O . VAL A 1 119 ? -2.118 0.166 -13.984 1.00 97.50 119 VAL A O 1
ATOM 933 N N . SER A 1 120 ? -2.043 0.241 -11.741 1.00 97.62 120 SER A N 1
ATOM 934 C CA . SER A 1 120 ? -3.498 0.132 -11.540 1.00 97.62 120 SER A CA 1
ATOM 935 C C . SER A 1 120 ? -4.311 1.296 -12.108 1.00 97.62 120 SER A C 1
ATOM 937 O O . SER A 1 120 ? -5.469 1.094 -12.458 1.00 97.62 120 SER A O 1
ATOM 939 N N . THR A 1 121 ? -3.708 2.482 -12.227 1.00 96.75 121 THR A N 1
ATOM 940 C CA . THR A 1 121 ? -4.349 3.682 -12.797 1.00 96.75 121 THR A CA 1
ATOM 941 C C . THR A 1 121 ? -4.055 3.871 -14.288 1.00 96.75 121 THR A C 1
ATOM 943 O O . THR A 1 121 ? -4.581 4.790 -14.915 1.00 96.75 121 THR A O 1
ATOM 946 N N . SER A 1 122 ? -3.208 3.012 -14.863 1.00 96.00 122 SER A N 1
ATOM 947 C CA . SER A 1 122 ? -2.800 3.062 -16.268 1.00 96.00 122 SER A CA 1
ATOM 948 C C . SER A 1 122 ? -3.727 2.254 -17.183 1.00 96.00 122 SER A C 1
ATOM 950 O O . SER A 1 122 ? -4.607 1.518 -16.736 1.00 96.00 122 SER A O 1
ATOM 952 N N . VAL A 1 123 ? -3.456 2.297 -18.491 1.00 95.38 123 VAL A N 1
ATOM 953 C CA . VAL A 1 123 ? -4.098 1.425 -19.494 1.00 95.38 123 VAL A CA 1
ATOM 954 C C . VAL A 1 123 ? -3.885 -0.072 -19.226 1.00 95.38 123 VAL A C 1
ATOM 956 O O . VAL A 1 123 ? -4.637 -0.905 -19.726 1.00 95.38 123 VAL A O 1
ATOM 959 N N . HIS A 1 124 ? -2.907 -0.431 -18.390 1.00 96.38 124 HIS A N 1
ATOM 960 C CA . HIS A 1 124 ? -2.622 -1.807 -17.988 1.00 96.38 124 HIS A CA 1
ATOM 961 C C . HIS A 1 124 ? -3.377 -2.260 -16.733 1.00 96.38 124 HIS A C 1
ATOM 963 O O . HIS A 1 124 ? -3.051 -3.304 -16.161 1.00 96.38 124 HIS A O 1
ATOM 969 N N . HIS A 1 125 ? -4.417 -1.533 -16.314 1.00 96.69 125 HIS A N 1
ATOM 970 C CA . HIS A 1 125 ? -5.263 -1.918 -15.182 1.00 96.69 125 HIS A CA 1
ATOM 971 C C . HIS A 1 125 ? -5.809 -3.356 -15.293 1.00 96.69 125 HIS A C 1
ATOM 973 O O . HIS A 1 125 ? -6.148 -3.963 -14.278 1.00 96.69 125 HIS A O 1
ATOM 979 N N . ALA A 1 126 ? -5.884 -3.937 -16.498 1.00 96.69 126 ALA A N 1
ATOM 980 C CA . ALA A 1 126 ? -6.290 -5.325 -16.742 1.00 96.69 126 ALA A CA 1
ATOM 981 C C . ALA A 1 126 ? -5.467 -6.372 -15.960 1.00 96.69 126 ALA A C 1
ATOM 983 O O . ALA A 1 126 ? -5.969 -7.463 -15.703 1.00 96.69 126 ALA A O 1
ATOM 984 N N . LEU A 1 127 ? -4.254 -6.037 -15.503 1.00 95.19 127 LEU A N 1
ATOM 985 C CA . LEU A 1 127 ? -3.457 -6.894 -14.609 1.00 95.19 127 LEU A CA 1
ATOM 986 C C . LEU A 1 127 ? -4.142 -7.189 -13.266 1.00 95.19 127 LEU A C 1
ATOM 988 O O . LEU A 1 127 ? -3.802 -8.164 -12.601 1.00 95.19 127 LEU A O 1
ATOM 992 N N . PHE A 1 128 ? -5.121 -6.369 -12.885 1.00 96.25 128 PHE A N 1
ATOM 993 C CA . PHE A 1 128 ? -5.894 -6.502 -11.652 1.00 96.25 128 PHE A CA 1
ATOM 994 C C . PHE A 1 128 ? -7.293 -7.097 -11.872 1.00 96.25 128 PHE A C 1
ATOM 996 O O . PHE A 1 128 ? -8.077 -7.147 -10.929 1.00 96.25 128 PHE A O 1
ATOM 1003 N N . ALA A 1 129 ? -7.620 -7.526 -13.097 1.00 95.25 129 ALA A N 1
ATOM 1004 C CA . ALA A 1 129 ? -8.975 -7.934 -13.471 1.00 95.25 129 ALA A CA 1
ATOM 1005 C C . ALA A 1 129 ? -9.393 -9.319 -12.952 1.00 95.25 129 ALA A C 1
ATOM 1007 O O . ALA A 1 129 ? -10.586 -9.596 -12.892 1.00 95.25 129 ALA A O 1
ATOM 1008 N N . ASP A 1 130 ? -8.445 -10.203 -12.621 1.00 94.56 130 ASP A N 1
ATOM 1009 C CA . ASP A 1 130 ? -8.775 -11.522 -12.073 1.00 94.56 130 ASP A CA 1
ATOM 1010 C C . ASP A 1 130 ? -9.347 -11.383 -10.653 1.00 94.56 130 ASP A C 1
ATOM 1012 O O . ASP A 1 130 ? -8.762 -10.716 -9.793 1.00 94.56 130 ASP A O 1
ATOM 1016 N N . ASP A 1 131 ? -10.471 -12.060 -10.399 1.00 91.62 131 ASP A N 1
ATOM 1017 C CA . ASP A 1 131 ? -11.237 -11.990 -9.147 1.00 91.62 131 ASP A CA 1
ATOM 1018 C C . ASP A 1 131 ? -10.414 -12.310 -7.887 1.00 91.62 131 ASP A C 1
ATOM 1020 O O . ASP A 1 131 ? -10.815 -11.971 -6.774 1.00 91.62 131 ASP A O 1
ATOM 1024 N N . ARG A 1 132 ? -9.262 -12.975 -8.026 1.00 94.06 132 ARG A N 1
ATOM 1025 C CA . ARG A 1 132 ? -8.377 -13.349 -6.913 1.00 94.06 132 ARG A CA 1
ATOM 1026 C C . ARG A 1 132 ? -7.342 -12.276 -6.606 1.00 94.06 132 ARG A C 1
ATOM 1028 O O . ARG A 1 132 ? -6.841 -12.239 -5.483 1.00 94.06 132 ARG A O 1
ATOM 1035 N N . VAL A 1 133 ? -7.029 -11.405 -7.562 1.00 94.50 133 VAL A N 1
ATOM 1036 C CA . VAL A 1 133 ? -5.932 -10.438 -7.444 1.00 94.50 133 VAL A CA 1
ATOM 1037 C C . VAL A 1 133 ? -6.267 -9.375 -6.404 1.00 94.50 133 VAL A C 1
ATOM 1039 O O . VAL A 1 133 ? -5.519 -9.209 -5.443 1.00 94.50 133 VAL A O 1
ATOM 1042 N N . ILE A 1 134 ? -7.412 -8.698 -6.516 1.00 96.12 134 ILE A N 1
ATOM 1043 C CA . ILE A 1 134 ? -7.786 -7.628 -5.574 1.00 96.12 134 ILE A CA 1
ATOM 1044 C C . ILE A 1 134 ? -7.895 -8.148 -4.123 1.00 96.12 134 ILE A C 1
ATOM 1046 O O . ILE A 1 134 ? -7.330 -7.505 -3.232 1.00 96.12 134 ILE A O 1
ATOM 1050 N N . PRO A 1 135 ? -8.520 -9.315 -3.840 1.00 96.31 135 PRO A N 1
ATOM 1051 C CA . PRO A 1 135 ? -8.500 -9.897 -2.498 1.00 96.31 135 PRO A CA 1
ATOM 1052 C C . PRO A 1 135 ? -7.088 -10.166 -1.967 1.00 96.31 135 PRO A C 1
ATOM 1054 O O . PRO A 1 135 ? -6.810 -9.878 -0.802 1.00 96.31 135 PRO A O 1
ATOM 1057 N N . GLN A 1 136 ? -6.185 -10.686 -2.806 1.00 95.44 136 GLN A N 1
ATOM 1058 C CA . GLN A 1 136 ? -4.805 -10.959 -2.402 1.00 95.44 136 GLN A CA 1
ATOM 1059 C C . GLN A 1 136 ? -4.003 -9.676 -2.157 1.00 95.44 136 GLN A C 1
ATOM 1061 O O . GLN A 1 136 ? -3.246 -9.632 -1.190 1.00 95.44 136 GLN A O 1
ATOM 1066 N N . ILE A 1 137 ? -4.193 -8.620 -2.957 1.00 96.12 137 ILE A N 1
ATOM 1067 C CA . ILE A 1 137 ? -3.604 -7.297 -2.680 1.00 96.12 137 ILE A CA 1
ATOM 1068 C C . ILE A 1 137 ? -4.106 -6.784 -1.343 1.00 96.12 137 ILE A C 1
ATOM 1070 O O . ILE A 1 137 ? -3.313 -6.353 -0.507 1.00 96.12 137 ILE A O 1
ATOM 1074 N N . CYS A 1 138 ? -5.422 -6.827 -1.135 1.00 96.62 138 CYS A N 1
ATOM 1075 C CA . CYS A 1 138 ? -6.021 -6.298 0.075 1.00 96.62 138 CYS A CA 1
ATOM 1076 C C . CYS A 1 138 ? -5.446 -7.011 1.308 1.00 96.62 138 CYS A C 1
ATOM 1078 O O . CYS A 1 138 ? -4.887 -6.359 2.186 1.00 96.62 138 CYS A O 1
ATOM 1080 N N . GLN A 1 139 ? -5.471 -8.346 1.327 1.00 94.94 139 GLN A N 1
ATOM 1081 C CA . GLN A 1 139 ? -5.014 -9.139 2.469 1.00 94.94 139 GLN A CA 1
ATOM 1082 C C . GLN A 1 139 ? -3.487 -9.177 2.630 1.00 94.94 139 GLN A C 1
ATOM 1084 O O . GLN A 1 139 ? -2.988 -9.155 3.752 1.00 94.94 139 GLN A O 1
ATOM 1089 N N . GLY A 1 140 ? -2.745 -9.302 1.530 1.00 94.88 140 GLY A N 1
ATOM 1090 C CA . GLY A 1 140 ? -1.302 -9.548 1.543 1.00 94.88 140 GLY A CA 1
ATOM 1091 C C . GLY A 1 140 ? -0.452 -8.282 1.535 1.00 94.88 140 GLY A C 1
ATOM 1092 O O . GLY A 1 140 ? 0.692 -8.320 1.976 1.00 94.88 140 GLY A O 1
ATOM 1093 N N . ILE A 1 141 ? -0.998 -7.164 1.052 1.00 96.44 141 ILE A N 1
ATOM 1094 C CA . ILE A 1 141 ? -0.258 -5.908 0.899 1.00 96.44 141 ILE A CA 1
ATOM 1095 C C . ILE A 1 141 ? -0.933 -4.802 1.704 1.00 96.44 141 ILE A C 1
ATOM 1097 O O . ILE A 1 141 ? -0.283 -4.181 2.539 1.00 96.44 141 ILE A O 1
ATOM 1101 N N . VAL A 1 142 ? -2.227 -4.553 1.506 1.00 97.19 142 VAL A N 1
ATOM 1102 C CA . VAL A 1 142 ? -2.866 -3.359 2.074 1.00 97.19 142 VAL A CA 1
ATOM 1103 C C . VAL A 1 142 ? -3.033 -3.471 3.585 1.00 97.19 142 VAL A C 1
ATOM 1105 O O . VAL A 1 142 ? -2.488 -2.641 4.305 1.00 97.19 142 VAL A O 1
ATOM 1108 N N . ILE A 1 143 ? -3.726 -4.500 4.083 1.00 96.81 143 ILE A N 1
ATOM 1109 C CA . ILE A 1 143 ? -3.983 -4.654 5.524 1.00 96.81 143 ILE A CA 1
ATOM 1110 C C . ILE A 1 143 ? -2.680 -4.656 6.347 1.00 96.81 143 ILE A C 1
ATOM 1112 O O . ILE A 1 143 ? -2.611 -3.896 7.315 1.00 96.81 143 ILE A O 1
ATOM 1116 N N . PRO A 1 144 ? -1.618 -5.404 5.976 1.00 96.00 144 PRO A N 1
ATOM 1117 C CA . PRO A 1 144 ? -0.365 -5.387 6.729 1.00 96.00 144 PRO A CA 1
ATOM 1118 C C . PRO A 1 144 ? 0.311 -4.014 6.781 1.00 96.00 144 PRO A C 1
ATOM 1120 O O . PRO A 1 144 ? 0.866 -3.667 7.815 1.00 96.00 144 PRO A O 1
ATOM 1123 N N . ASN A 1 145 ? 0.248 -3.233 5.696 1.00 96.38 145 ASN A N 1
ATOM 1124 C CA . ASN A 1 145 ? 0.886 -1.913 5.615 1.00 96.38 145 ASN A CA 1
ATOM 1125 C C . ASN A 1 145 ? 0.005 -0.774 6.167 1.00 96.38 145 ASN A C 1
ATOM 1127 O O . ASN A 1 145 ? 0.500 0.335 6.365 1.00 96.38 145 ASN A O 1
ATOM 1131 N N . VAL A 1 146 ? -1.285 -1.032 6.414 1.00 96.06 146 VAL A N 1
ATOM 1132 C CA . VAL A 1 146 ? -2.208 -0.104 7.085 1.00 96.06 146 VAL A CA 1
ATOM 1133 C C . VAL A 1 146 ? -2.280 -0.364 8.588 1.00 96.06 146 VAL A C 1
ATOM 1135 O O . VAL A 1 146 ? -2.572 0.561 9.338 1.00 96.06 146 VAL A O 1
ATOM 1138 N N . ARG A 1 147 ? -2.012 -1.575 9.081 1.00 95.44 147 ARG A N 1
ATOM 1139 C CA . ARG A 1 147 ? -2.043 -1.862 10.524 1.00 95.44 147 ARG A CA 1
ATOM 1140 C C . ARG A 1 147 ? -0.938 -1.097 11.265 1.00 95.44 147 ARG A C 1
ATOM 1142 O O . ARG A 1 147 ? 0.184 -1.013 10.776 1.00 95.44 147 ARG A O 1
ATOM 1149 N N . LEU A 1 148 ? -1.261 -0.545 12.436 1.00 93.50 148 LEU A N 1
ATOM 1150 C CA . LEU A 1 148 ? -0.292 0.169 13.272 1.00 93.50 148 LEU A CA 1
ATOM 1151 C C . LEU A 1 148 ? 0.800 -0.786 13.776 1.00 93.50 148 LEU A C 1
ATOM 1153 O O . LEU A 1 148 ? 0.498 -1.913 14.189 1.00 93.50 148 LEU A O 1
ATOM 1157 N N . ARG A 1 149 ? 2.056 -0.339 13.738 1.00 93.56 149 ARG A N 1
ATOM 1158 C CA . ARG A 1 149 ? 3.227 -1.126 14.139 1.00 93.56 149 ARG A CA 1
ATOM 1159 C C . ARG A 1 149 ? 3.731 -0.707 15.514 1.00 93.56 149 ARG A C 1
ATOM 1161 O O . ARG A 1 149 ? 3.448 0.395 15.968 1.00 93.56 149 ARG A O 1
ATOM 1168 N N . GLU A 1 150 ? 4.530 -1.573 16.127 1.00 91.81 150 GLU A N 1
ATOM 1169 C CA . GLU A 1 150 ? 5.192 -1.283 17.407 1.00 91.81 150 GLU A CA 1
ATOM 1170 C C . GLU A 1 150 ? 6.093 -0.042 17.297 1.00 91.81 150 G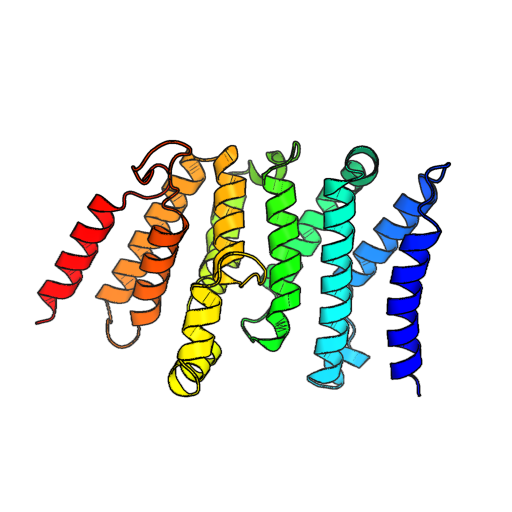LU A C 1
ATOM 1172 O O . GLU A 1 150 ? 5.956 0.868 18.104 1.00 91.81 150 GLU A O 1
ATOM 1177 N N . ASP A 1 151 ? 6.886 0.083 16.223 1.00 90.31 151 ASP A N 1
ATOM 1178 C CA . ASP A 1 151 ? 7.685 1.289 15.936 1.00 90.31 151 ASP A CA 1
ATOM 1179 C C . ASP A 1 151 ? 6.840 2.583 15.908 1.00 90.31 151 ASP A C 1
ATOM 1181 O O . ASP A 1 151 ? 7.328 3.663 16.245 1.00 90.31 151 ASP A O 1
ATOM 1185 N N . ASP A 1 152 ? 5.577 2.496 15.468 1.00 91.25 152 ASP A N 1
ATOM 1186 C CA . ASP A 1 152 ? 4.679 3.650 15.391 1.00 91.25 152 ASP A CA 1
ATOM 1187 C C . ASP A 1 152 ? 4.140 4.025 16.792 1.00 91.25 152 ASP A C 1
ATOM 1189 O O . ASP A 1 152 ? 3.982 5.210 17.090 1.00 91.25 152 ASP A O 1
ATOM 1193 N N . GLU A 1 153 ? 3.908 3.040 17.668 1.00 91.88 153 GLU A N 1
ATOM 1194 C CA . GLU A 1 153 ? 3.563 3.252 19.083 1.00 91.88 153 GLU A CA 1
ATOM 1195 C C . GLU A 1 153 ? 4.738 3.838 19.864 1.00 91.88 153 GLU A C 1
ATOM 1197 O O . GLU A 1 153 ? 4.573 4.844 20.552 1.00 91.88 153 GLU A O 1
ATOM 1202 N N . GLU A 1 154 ? 5.938 3.279 19.695 1.00 92.88 154 GLU A N 1
ATOM 1203 C CA . GLU A 1 154 ? 7.158 3.812 20.303 1.00 92.88 154 GLU A CA 1
ATOM 1204 C C . GLU A 1 154 ? 7.388 5.264 19.874 1.00 92.88 154 GLU A C 1
ATOM 1206 O O . GLU A 1 154 ? 7.699 6.127 20.698 1.00 92.88 154 GLU A O 1
ATOM 1211 N N . LEU A 1 155 ? 7.182 5.577 18.588 1.00 90.25 155 LEU A N 1
ATOM 1212 C CA . LEU A 1 155 ? 7.267 6.950 18.102 1.00 90.25 155 LEU A CA 1
ATOM 1213 C C . LEU A 1 155 ? 6.213 7.850 18.753 1.00 90.25 155 LEU A C 1
ATOM 1215 O O . LEU A 1 155 ? 6.522 8.997 19.069 1.00 90.25 155 LEU A O 1
ATOM 1219 N N . PHE A 1 156 ? 4.990 7.363 18.957 1.00 91.38 156 PHE A N 1
ATOM 1220 C CA . PHE A 1 156 ? 3.947 8.127 19.631 1.00 91.38 156 PHE A CA 1
ATOM 1221 C C . PHE A 1 156 ? 4.309 8.412 21.097 1.00 91.38 156 PHE A C 1
ATOM 1223 O O . PHE A 1 156 ? 4.209 9.556 21.540 1.00 91.38 156 PHE A O 1
ATOM 1230 N N . GLU A 1 157 ? 4.793 7.414 21.834 1.00 94.50 157 GLU A N 1
ATOM 1231 C CA . GLU A 1 157 ? 5.196 7.560 23.237 1.00 94.50 157 GLU A CA 1
ATOM 1232 C C . GLU A 1 157 ? 6.407 8.486 23.404 1.00 94.50 157 GLU A C 1
ATOM 1234 O O . GLU A 1 157 ? 6.436 9.333 24.301 1.00 94.50 157 GLU A O 1
ATOM 1239 N N . MET A 1 158 ? 7.396 8.364 22.515 1.00 95.06 158 MET A N 1
ATOM 1240 C CA . MET A 1 158 ? 8.651 9.112 22.600 1.00 95.06 158 MET A CA 1
ATOM 1241 C C . MET A 1 158 ? 8.562 10.507 21.967 1.00 95.06 158 MET A C 1
ATOM 1243 O O . MET A 1 158 ? 9.233 11.437 22.419 1.00 95.06 158 MET A O 1
ATOM 1247 N N . ASN A 1 159 ? 7.770 10.668 20.903 1.00 93.44 159 ASN A N 1
ATOM 1248 C CA . ASN A 1 159 ? 7.629 11.913 20.146 1.00 93.44 159 ASN A CA 1
ATOM 1249 C C . ASN A 1 159 ? 6.295 11.986 19.370 1.00 93.44 159 ASN A C 1
ATOM 1251 O O . ASN A 1 159 ? 6.262 12.001 18.133 1.00 93.44 159 ASN A O 1
ATOM 1255 N N . TYR A 1 160 ? 5.186 12.111 20.101 1.00 90.44 160 TYR A N 1
ATOM 1256 C CA . TYR A 1 160 ? 3.845 12.244 19.518 1.00 90.44 160 TYR A CA 1
ATOM 1257 C C . TYR A 1 160 ? 3.704 13.403 18.513 1.00 90.44 160 TYR A C 1
ATOM 1259 O O . TYR A 1 160 ? 2.857 13.337 17.627 1.00 90.44 160 TYR A O 1
ATOM 1267 N N . ILE A 1 161 ? 4.517 14.464 18.612 1.00 90.19 161 ILE A N 1
ATOM 1268 C CA . ILE A 1 161 ? 4.472 15.589 17.664 1.00 90.19 161 ILE A CA 1
ATOM 1269 C C . ILE A 1 161 ? 4.909 15.122 16.277 1.00 90.19 161 ILE A C 1
ATOM 1271 O O . ILE A 1 161 ? 4.222 15.409 15.303 1.00 90.19 161 ILE A O 1
ATOM 1275 N N . GLU A 1 162 ? 6.018 14.385 16.176 1.00 86.50 162 GLU A N 1
ATOM 1276 C CA . GLU A 1 162 ? 6.480 13.839 14.895 1.00 86.50 162 GLU A CA 1
ATOM 1277 C C . GLU A 1 162 ? 5.519 12.769 14.364 1.00 86.50 162 GLU A C 1
ATOM 1279 O O . GLU A 1 162 ? 5.268 12.727 13.161 1.00 86.50 162 GLU A O 1
ATOM 1284 N N . PHE A 1 163 ? 4.918 11.961 15.245 1.00 85.88 163 PHE A N 1
ATOM 1285 C CA . PHE A 1 163 ? 3.852 11.033 14.857 1.00 85.88 163 PHE A CA 1
ATOM 1286 C C . PHE A 1 163 ? 2.672 11.770 14.200 1.00 85.88 163 PHE A C 1
ATOM 1288 O O . PHE A 1 163 ? 2.293 11.451 13.074 1.00 85.88 163 PHE A O 1
ATOM 1295 N N . ILE A 1 164 ? 2.133 12.801 14.864 1.00 84.44 164 ILE A N 1
ATOM 1296 C CA . ILE A 1 164 ? 1.024 13.613 14.340 1.00 84.44 164 ILE A CA 1
ATOM 1297 C C . ILE A 1 164 ? 1.440 14.313 13.047 1.00 84.44 164 ILE A C 1
ATOM 1299 O O . ILE A 1 164 ? 0.671 14.356 12.092 1.00 84.44 164 ILE A O 1
ATOM 1303 N N . ARG A 1 165 ? 2.664 14.845 12.990 1.00 84.00 165 ARG A N 1
ATOM 1304 C CA . ARG A 1 165 ? 3.179 15.563 11.824 1.00 84.00 165 ARG A CA 1
ATOM 1305 C C . ARG A 1 165 ? 3.244 14.673 10.585 1.00 84.00 165 ARG A C 1
ATOM 1307 O O . ARG A 1 165 ? 2.823 15.109 9.520 1.00 84.00 165 ARG A O 1
ATOM 1314 N N . ARG A 1 166 ? 3.695 13.422 10.728 1.00 81.31 166 ARG A N 1
ATOM 1315 C CA . ARG A 1 166 ? 3.734 12.432 9.635 1.00 81.31 166 ARG A CA 1
ATOM 1316 C C . ARG A 1 166 ? 2.354 12.089 9.077 1.00 81.31 166 ARG A C 1
ATOM 1318 O O . ARG A 1 166 ? 2.261 11.733 7.906 1.00 81.31 166 ARG A O 1
ATOM 1325 N N . ASP A 1 167 ? 1.309 12.188 9.896 1.00 73.69 167 ASP A N 1
ATOM 1326 C CA . ASP A 1 167 ? -0.068 11.896 9.486 1.00 73.69 167 ASP A CA 1
ATOM 1327 C C . ASP A 1 167 ? -0.813 13.152 8.978 1.00 73.69 167 ASP A C 1
ATOM 1329 O O . ASP A 1 167 ? -1.604 13.073 8.040 1.00 73.69 167 ASP A O 1
ATOM 1333 N N . MET A 1 168 ? -0.520 14.335 9.540 1.00 69.75 168 MET A N 1
ATOM 1334 C CA . MET A 1 168 ? -1.186 15.604 9.209 1.00 69.75 168 MET A CA 1
ATOM 1335 C C . MET A 1 168 ? -0.520 16.421 8.085 1.00 69.75 168 MET A C 1
ATOM 1337 O O . MET A 1 168 ? -1.218 17.177 7.403 1.00 69.75 168 MET A O 1
ATOM 1341 N N . GLU A 1 169 ? 0.798 16.329 7.864 1.00 54.47 169 GLU A N 1
ATOM 1342 C CA . GLU A 1 169 ? 1.478 17.102 6.809 1.00 54.47 169 GLU A CA 1
ATOM 1343 C C . GLU A 1 169 ? 1.292 16.442 5.433 1.00 54.47 169 GLU A C 1
ATOM 1345 O O . GLU A 1 169 ? 2.005 15.537 5.007 1.00 54.47 169 GLU A O 1
ATOM 1350 N N . GLY A 1 170 ? 0.274 16.919 4.721 1.00 53.62 170 GLY A N 1
ATOM 1351 C CA . GLY A 1 170 ? -0.286 16.277 3.542 1.00 53.62 170 GLY A CA 1
ATOM 1352 C C . GLY A 1 170 ? 0.480 16.315 2.212 1.00 53.62 170 GLY A C 1
ATOM 1353 O O . GLY A 1 170 ? -0.142 15.858 1.250 1.00 53.62 170 GLY A O 1
ATOM 1354 N N . SER A 1 171 ? 1.735 16.776 2.060 1.00 50.00 171 SER A N 1
ATOM 1355 C CA . SER A 1 171 ? 2.287 16.944 0.689 1.00 50.00 171 SER A CA 1
ATOM 1356 C C . SER A 1 171 ? 3.690 16.458 0.314 1.00 50.00 171 SER A C 1
ATOM 1358 O O . SER A 1 171 ? 3.912 16.431 -0.888 1.00 50.00 171 SER A O 1
ATOM 1360 N N . ASP A 1 172 ? 4.593 16.010 1.198 1.00 51.09 172 ASP A N 1
ATOM 1361 C CA . ASP A 1 172 ? 5.956 15.647 0.722 1.00 51.09 172 ASP A CA 1
ATOM 1362 C C . ASP A 1 172 ? 6.531 14.304 1.206 1.00 51.09 172 ASP A C 1
ATOM 1364 O O . ASP A 1 172 ? 7.533 13.848 0.652 1.00 51.09 172 ASP A O 1
ATOM 1368 N N . LEU A 1 173 ? 5.918 13.626 2.186 1.00 68.06 173 LEU A N 1
ATOM 1369 C CA . LEU A 1 173 ? 6.415 12.339 2.691 1.00 68.06 173 LEU A CA 1
ATOM 1370 C C . LEU A 1 173 ? 5.325 11.267 2.644 1.00 68.06 173 LEU A C 1
ATOM 1372 O O . LEU A 1 173 ? 4.297 11.362 3.310 1.00 68.06 173 LEU A O 1
ATOM 1376 N N . ASP A 1 174 ? 5.563 10.226 1.852 1.00 85.88 174 ASP A N 1
ATOM 1377 C CA . ASP A 1 174 ? 4.693 9.057 1.808 1.00 85.88 174 ASP A CA 1
ATOM 1378 C C . ASP A 1 174 ? 4.923 8.148 3.014 1.00 85.88 174 ASP A C 1
ATOM 1380 O O . ASP A 1 174 ? 6.058 7.807 3.347 1.00 85.88 174 ASP A O 1
ATOM 1384 N N . THR A 1 175 ? 3.830 7.702 3.629 1.00 90.50 175 THR A N 1
ATOM 1385 C CA . THR A 1 175 ? 3.829 6.640 4.639 1.00 90.50 175 THR A CA 1
ATOM 1386 C C . THR A 1 175 ? 3.293 5.349 4.029 1.00 90.50 175 THR A C 1
ATOM 1388 O O . THR A 1 175 ? 2.523 5.389 3.066 1.00 90.50 175 THR A O 1
ATOM 1391 N N . ARG A 1 176 ? 3.647 4.193 4.610 1.00 93.50 176 ARG A N 1
ATOM 1392 C CA . ARG A 1 176 ? 3.096 2.887 4.195 1.00 93.50 176 ARG A CA 1
ATOM 1393 C C . ARG A 1 176 ? 1.566 2.862 4.234 1.00 93.50 176 ARG A C 1
ATOM 1395 O O . ARG A 1 176 ? 0.946 2.406 3.275 1.00 93.50 176 ARG A O 1
ATOM 1402 N N . ARG A 1 177 ? 0.967 3.405 5.302 1.00 93.75 177 ARG A N 1
ATOM 1403 C CA . ARG A 1 177 ? -0.494 3.438 5.481 1.00 93.75 177 ARG A CA 1
ATOM 1404 C C . ARG A 1 177 ? -1.165 4.235 4.357 1.00 93.75 177 ARG A C 1
ATOM 1406 O O . ARG A 1 177 ? -2.113 3.750 3.744 1.00 93.75 177 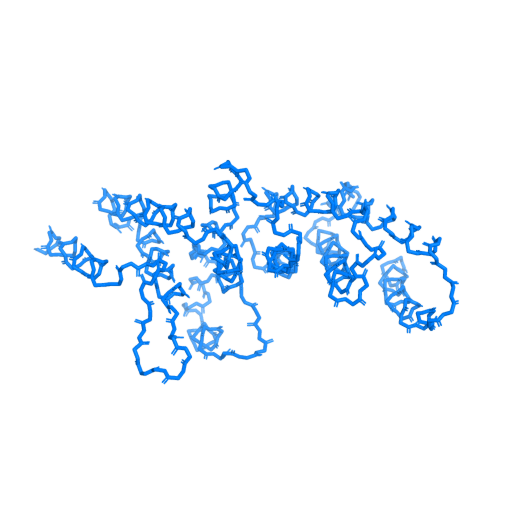ARG A O 1
ATOM 1413 N N . ARG A 1 178 ? -0.619 5.414 4.024 1.00 92.06 178 ARG A N 1
ATOM 1414 C CA . ARG A 1 178 ? -1.145 6.294 2.969 1.00 92.06 178 ARG A CA 1
ATOM 1415 C C . ARG A 1 178 ? -1.121 5.615 1.605 1.00 92.06 178 ARG A C 1
ATOM 1417 O O . ARG A 1 178 ? -2.163 5.468 0.975 1.00 92.06 178 ARG A O 1
ATOM 1424 N N . ILE A 1 179 ? 0.045 5.173 1.146 1.00 95.12 179 ILE A N 1
ATOM 1425 C CA . ILE A 1 179 ? 0.185 4.609 -0.206 1.00 95.12 179 ILE A CA 1
ATOM 1426 C C . ILE A 1 179 ? -0.551 3.278 -0.387 1.00 95.12 179 ILE A C 1
ATOM 1428 O O . ILE A 1 179 ? -0.962 2.964 -1.499 1.00 95.12 179 ILE A O 1
ATOM 1432 N N . ALA A 1 180 ? -0.720 2.493 0.683 1.00 96.88 180 ALA A N 1
ATOM 1433 C CA . ALA A 1 180 ? -1.469 1.246 0.632 1.00 96.88 180 ALA A CA 1
ATOM 1434 C C . ALA A 1 180 ? -2.953 1.537 0.363 1.00 96.88 180 ALA A C 1
ATOM 1436 O O . ALA A 1 180 ? -3.586 0.864 -0.451 1.00 96.88 180 ALA A O 1
ATOM 1437 N N . CYS A 1 181 ? -3.487 2.597 0.975 1.00 95.62 181 CYS A N 1
ATOM 1438 C CA . CYS A 1 181 ? -4.811 3.116 0.649 1.00 95.62 181 CYS A CA 1
ATOM 1439 C C . CYS A 1 181 ? -4.864 3.731 -0.761 1.00 95.62 181 CYS A C 1
ATOM 1441 O O . CYS A 1 181 ? -5.856 3.530 -1.459 1.00 95.62 181 CYS A O 1
ATOM 1443 N N . GLU A 1 182 ? -3.818 4.430 -1.218 1.00 95.38 182 GLU A N 1
ATOM 1444 C CA . GLU A 1 182 ? -3.757 4.945 -2.599 1.00 95.38 182 GLU A CA 1
ATOM 1445 C C . GLU A 1 182 ? -3.753 3.824 -3.647 1.00 95.38 182 GLU A C 1
ATOM 1447 O O . GLU A 1 182 ? -4.382 3.976 -4.690 1.00 95.38 182 GLU A O 1
ATOM 1452 N N . LEU A 1 183 ? -3.141 2.668 -3.364 1.00 97.75 183 LEU A N 1
ATOM 1453 C CA . LEU A 1 183 ? -3.237 1.490 -4.230 1.00 97.75 183 LEU A CA 1
ATOM 1454 C C . LEU A 1 183 ? -4.691 1.017 -4.376 1.00 97.75 183 LEU A C 1
ATOM 1456 O O . LEU A 1 183 ? -5.152 0.797 -5.494 1.00 97.75 183 LEU A O 1
ATOM 1460 N N . LEU A 1 184 ? -5.444 0.907 -3.273 1.00 96.88 184 LEU A N 1
ATOM 1461 C CA . LEU A 1 184 ? -6.869 0.554 -3.346 1.00 96.88 184 LEU A CA 1
ATOM 1462 C C . LEU A 1 184 ? -7.682 1.587 -4.127 1.00 96.88 184 LEU A C 1
ATOM 1464 O O . LEU A 1 184 ? -8.543 1.201 -4.915 1.00 96.88 184 LEU A O 1
ATOM 1468 N N . LYS A 1 185 ? -7.408 2.883 -3.936 1.00 95.56 185 LYS A N 1
ATOM 1469 C CA . LYS A 1 185 ? -8.065 3.952 -4.702 1.00 95.56 185 LYS A CA 1
ATOM 1470 C C . LYS A 1 185 ? -7.747 3.854 -6.190 1.00 95.56 185 LYS A C 1
ATOM 1472 O O . LYS A 1 185 ? -8.657 4.000 -7.000 1.00 95.56 185 LYS A O 1
ATOM 1477 N N . GLY A 1 186 ? -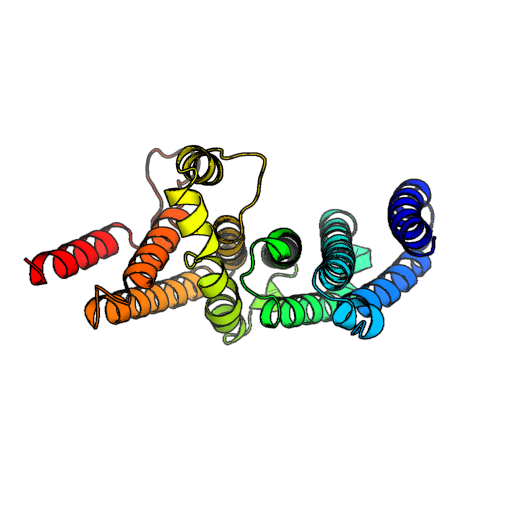6.492 3.571 -6.540 1.00 96.31 186 GLY A N 1
ATOM 1478 C CA . GLY A 1 186 ? -6.061 3.385 -7.922 1.00 96.31 186 GLY A CA 1
ATOM 1479 C C . GLY A 1 186 ? -6.788 2.222 -8.595 1.00 96.31 186 GLY A C 1
ATOM 1480 O O . GLY A 1 186 ? -7.411 2.403 -9.637 1.00 96.31 186 GLY A O 1
ATOM 1481 N N . ILE A 1 187 ? -6.829 1.058 -7.942 1.00 97.31 187 ILE A N 1
ATOM 1482 C CA . ILE A 1 187 ? -7.580 -0.115 -8.423 1.00 97.31 187 ILE A CA 1
ATOM 1483 C C . ILE A 1 187 ? -9.079 0.206 -8.549 1.00 97.31 187 ILE A C 1
ATOM 1485 O O . ILE A 1 187 ? -9.729 -0.186 -9.522 1.00 97.31 187 ILE A O 1
ATOM 1489 N N . ALA A 1 188 ? -9.645 0.949 -7.595 1.00 96.00 188 ALA A N 1
ATOM 1490 C CA . ALA A 1 188 ? -11.063 1.293 -7.586 1.00 96.00 188 ALA A CA 1
ATOM 1491 C C . ALA A 1 188 ? -11.501 2.191 -8.753 1.00 96.00 188 ALA A C 1
ATOM 1493 O O . ALA A 1 188 ? -12.694 2.232 -9.051 1.00 96.00 188 ALA A O 1
ATOM 1494 N N . MET A 1 189 ? -10.570 2.858 -9.450 1.00 95.06 189 MET A N 1
ATOM 1495 C CA . MET A 1 189 ? -10.889 3.616 -10.667 1.00 95.06 189 MET A CA 1
ATOM 1496 C C . MET A 1 189 ? -11.500 2.731 -11.763 1.00 95.06 189 MET A C 1
ATOM 1498 O O . MET A 1 189 ? -12.321 3.209 -12.542 1.00 95.06 189 MET A O 1
ATOM 1502 N N . HIS A 1 190 ? -11.128 1.447 -11.800 1.00 96.19 190 HIS A N 1
ATOM 1503 C CA . HIS A 1 190 ? -11.601 0.48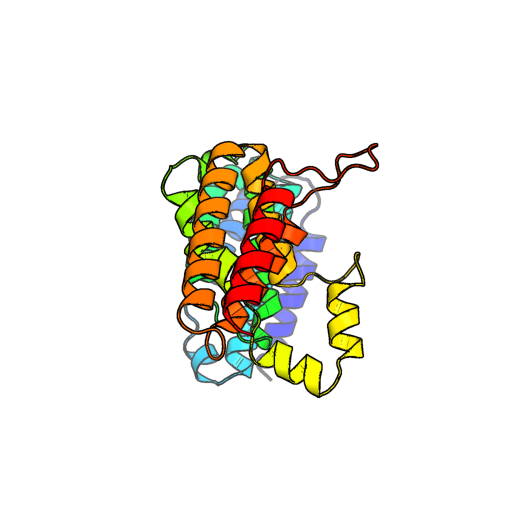1 -12.797 1.00 96.19 190 HIS A CA 1
ATOM 1504 C C . HIS A 1 190 ? -12.438 -0.652 -12.190 1.00 96.19 190 HIS A C 1
ATOM 1506 O O . HIS A 1 190 ? -13.299 -1.207 -12.868 1.00 96.19 190 HIS A O 1
ATOM 1512 N N . TYR A 1 191 ? -12.219 -0.978 -10.912 1.00 96.50 191 TYR A N 1
ATOM 1513 C CA . TYR A 1 191 ? -12.827 -2.129 -10.233 1.00 96.50 191 TYR A CA 1
ATOM 1514 C C . TYR A 1 191 ? -13.556 -1.731 -8.943 1.00 96.50 191 TYR A C 1
ATOM 1516 O O . TYR A 1 191 ? -13.481 -2.429 -7.930 1.00 96.50 191 TYR A O 1
ATOM 1524 N N . GLY A 1 192 ? -14.244 -0.585 -8.964 1.00 93.69 192 GLY A N 1
ATOM 1525 C CA . GLY A 1 192 ? -14.859 0.033 -7.784 1.00 93.69 192 GLY A CA 1
ATOM 1526 C C . GLY A 1 192 ? -15.752 -0.905 -6.967 1.00 93.69 192 GLY A C 1
ATOM 1527 O O . GLY A 1 192 ? -15.576 -0.999 -5.753 1.00 93.69 192 GLY A O 1
ATOM 1528 N N . ASP A 1 193 ? -16.649 -1.656 -7.613 1.00 93.31 193 ASP A N 1
ATOM 1529 C CA . ASP A 1 193 ? -17.560 -2.580 -6.920 1.00 93.31 193 ASP A CA 1
ATOM 1530 C C . ASP A 1 193 ? -16.814 -3.724 -6.218 1.00 93.31 193 ASP A C 1
ATOM 1532 O O . ASP A 1 193 ? -17.116 -4.057 -5.068 1.00 93.31 193 ASP A O 1
ATOM 1536 N N . ALA A 1 194 ? -15.798 -4.290 -6.878 1.00 95.31 194 ALA A N 1
ATOM 1537 C CA . ALA A 1 194 ? -14.968 -5.344 -6.303 1.00 95.31 194 ALA A CA 1
ATOM 1538 C C . ALA A 1 194 ? -14.193 -4.822 -5.085 1.00 95.31 194 ALA A C 1
ATOM 1540 O O . ALA A 1 194 ? -14.244 -5.430 -4.014 1.00 95.31 194 ALA A O 1
ATOM 1541 N N . VAL A 1 195 ? -13.542 -3.659 -5.214 1.00 96.06 195 VAL A N 1
ATOM 1542 C CA . VAL A 1 195 ? -12.823 -3.017 -4.103 1.00 96.06 195 VAL A CA 1
ATOM 1543 C C . VAL A 1 195 ? -13.773 -2.723 -2.944 1.00 96.06 195 VAL A C 1
ATOM 1545 O O . VAL A 1 195 ? -13.467 -3.090 -1.812 1.00 96.06 195 VAL A O 1
ATOM 1548 N N . ARG A 1 196 ? -14.947 -2.137 -3.209 1.00 92.62 196 ARG A N 1
ATOM 1549 C CA . ARG A 1 196 ? -15.959 -1.835 -2.185 1.00 92.62 196 ARG A CA 1
ATOM 1550 C C . ARG A 1 196 ? -16.393 -3.090 -1.430 1.00 92.62 196 ARG A C 1
ATOM 1552 O O . ARG A 1 196 ? -16.421 -3.085 -0.200 1.00 92.62 196 ARG A O 1
ATOM 1559 N N . SER A 1 197 ? -16.710 -4.167 -2.149 1.00 94.12 197 SER A N 1
ATOM 1560 C CA . SER A 1 197 ? -17.127 -5.434 -1.541 1.00 94.12 197 SER A CA 1
ATOM 1561 C C . SER A 1 197 ? -16.025 -6.026 -0.657 1.00 94.12 197 SER A C 1
ATOM 1563 O O . SER A 1 197 ? -16.289 -6.446 0.469 1.00 94.12 197 SER A O 1
ATOM 1565 N N . ILE A 1 198 ? -14.783 -6.039 -1.148 1.00 95.56 198 ILE A N 1
ATOM 1566 C CA . ILE A 1 198 ? -13.632 -6.606 -0.433 1.00 95.56 198 ILE A CA 1
ATOM 1567 C C . ILE A 1 198 ? -13.308 -5.778 0.811 1.00 95.56 198 ILE A C 1
ATOM 1569 O O . ILE A 1 198 ? -13.179 -6.334 1.899 1.00 95.56 198 ILE A O 1
ATOM 1573 N N . VAL A 1 199 ? -13.221 -4.453 0.675 1.00 94.31 199 VAL A N 1
ATOM 1574 C CA . VAL A 1 199 ? -12.929 -3.542 1.789 1.00 94.31 199 VAL A CA 1
ATOM 1575 C C . VAL A 1 199 ? -14.018 -3.627 2.856 1.00 94.31 199 VAL A C 1
ATOM 1577 O O . VAL A 1 199 ? -13.697 -3.711 4.039 1.00 94.31 199 VAL A O 1
ATOM 1580 N N . SER A 1 200 ? -15.295 -3.676 2.462 1.00 92.06 200 SER A N 1
ATOM 1581 C CA . SER A 1 200 ? -16.405 -3.835 3.406 1.00 92.06 200 SER A CA 1
ATOM 1582 C C . SER A 1 200 ? -16.284 -5.132 4.212 1.00 92.06 200 SER A C 1
ATOM 1584 O O . SER A 1 200 ? -16.349 -5.093 5.442 1.00 92.06 200 SER A O 1
ATOM 1586 N N . ALA A 1 201 ? -16.017 -6.263 3.550 1.00 93.44 201 ALA A N 1
ATOM 1587 C CA . ALA A 1 201 ? -15.810 -7.541 4.227 1.00 93.44 201 ALA A CA 1
ATOM 1588 C C . ALA A 1 201 ? -14.603 -7.505 5.183 1.00 93.44 201 ALA A C 1
ATOM 1590 O O . ALA A 1 201 ? -14.693 -7.990 6.310 1.00 93.44 201 ALA A O 1
ATOM 1591 N N . GLN A 1 202 ? -13.492 -6.886 4.772 1.00 95.44 202 GLN A N 1
ATOM 1592 C CA . GLN A 1 202 ? -12.303 -6.762 5.619 1.00 95.44 202 GLN A CA 1
ATOM 1593 C C . GLN A 1 202 ? -12.542 -5.880 6.845 1.00 95.44 202 GLN A C 1
ATOM 1595 O O . GLN A 1 202 ? -12.143 -6.252 7.946 1.00 95.44 202 GLN A O 1
ATOM 1600 N N . ILE A 1 203 ? -13.254 -4.761 6.697 1.00 93.81 203 ILE A N 1
ATOM 1601 C CA . ILE A 1 203 ? -13.654 -3.919 7.831 1.00 93.81 203 ILE A CA 1
ATOM 1602 C C . ILE A 1 203 ? -14.496 -4.727 8.828 1.00 93.81 203 ILE A C 1
ATOM 1604 O O . ILE A 1 203 ? -14.229 -4.677 10.026 1.00 93.81 203 ILE A O 1
ATOM 1608 N N . GLN A 1 204 ? -15.469 -5.514 8.355 1.00 92.50 204 GLN A N 1
ATOM 1609 C CA . GLN A 1 204 ? -16.288 -6.358 9.236 1.00 92.50 204 GLN A CA 1
ATOM 1610 C C . GLN A 1 204 ? -15.456 -7.421 9.966 1.00 92.50 204 GLN A C 1
ATOM 1612 O O . GLN A 1 204 ? -15.656 -7.641 11.162 1.00 92.50 204 GLN A O 1
ATOM 1617 N N . ASN A 1 205 ? -14.486 -8.038 9.286 1.00 95.00 205 ASN A N 1
ATOM 1618 C CA . ASN A 1 205 ? -13.571 -8.998 9.905 1.00 95.00 205 ASN A CA 1
ATOM 1619 C C . ASN A 1 205 ? -12.713 -8.346 11.000 1.00 95.00 205 ASN A C 1
ATOM 1621 O O . ASN A 1 205 ? -12.617 -8.886 12.102 1.00 95.00 205 ASN A O 1
ATOM 1625 N N . LEU A 1 206 ? -12.138 -7.170 10.728 1.00 95.38 206 LEU A N 1
ATOM 1626 C CA . LEU A 1 206 ? -11.331 -6.413 11.691 1.00 95.38 206 LEU A CA 1
ATOM 1627 C C . LEU A 1 206 ? -12.153 -6.000 12.922 1.00 95.38 206 LEU A C 1
ATOM 1629 O O . LEU A 1 206 ? -11.712 -6.179 14.056 1.00 95.38 206 LEU A O 1
ATOM 1633 N N . LEU A 1 207 ? -13.377 -5.504 12.718 1.00 93.81 207 LEU A N 1
ATOM 1634 C CA . LEU A 1 207 ? -14.272 -5.132 13.818 1.00 93.81 207 LEU A CA 1
ATOM 1635 C C . LEU A 1 207 ? -14.736 -6.348 14.633 1.00 93.81 207 LEU A C 1
ATOM 1637 O O . LEU A 1 207 ? -14.848 -6.253 15.855 1.00 93.81 207 LEU A O 1
ATOM 1641 N N . SER A 1 208 ? -14.966 -7.490 13.982 1.00 94.31 208 SER A N 1
ATOM 1642 C CA . SER A 1 208 ? -15.305 -8.748 14.662 1.00 94.31 208 SER A CA 1
ATOM 1643 C C . SER A 1 208 ? -14.132 -9.268 15.497 1.00 94.31 208 SER A C 1
ATOM 1645 O O . SER A 1 208 ? -14.325 -9.681 16.639 1.00 94.31 208 SER A O 1
ATOM 1647 N N . SER A 1 209 ? -12.910 -9.188 14.958 1.00 95.38 209 SER A N 1
ATOM 1648 C CA . SER A 1 209 ? -11.672 -9.512 15.678 1.00 95.38 209 SER A CA 1
ATOM 1649 C C . SER A 1 209 ? -11.501 -8.628 16.916 1.00 95.38 209 SER A C 1
ATOM 1651 O O . SER A 1 209 ? -11.282 -9.134 18.019 1.00 95.38 209 SER A O 1
ATOM 1653 N N . PHE A 1 210 ? -11.700 -7.315 16.768 1.00 94.69 210 PHE A N 1
ATOM 1654 C CA . PHE A 1 210 ? -11.700 -6.377 17.890 1.00 94.69 210 PHE A CA 1
ATOM 1655 C C . PHE A 1 210 ? -12.758 -6.731 18.945 1.00 94.69 210 PHE A C 1
ATOM 1657 O O . PHE A 1 210 ? -12.445 -6.791 20.130 1.00 94.69 210 PHE A O 1
ATOM 1664 N N . ALA A 1 211 ? -14.002 -6.997 18.534 1.00 92.81 211 ALA A N 1
ATOM 1665 C CA . ALA A 1 211 ? -15.090 -7.315 19.457 1.00 92.81 211 ALA A CA 1
ATOM 1666 C C . ALA A 1 211 ? -14.833 -8.598 20.266 1.00 92.81 211 ALA A C 1
ATOM 1668 O O . ALA A 1 211 ? -15.260 -8.686 21.417 1.00 92.81 211 ALA A O 1
ATOM 1669 N N . ALA A 1 212 ? -14.118 -9.569 19.688 1.00 95.06 212 ALA A N 1
ATOM 1670 C CA . ALA A 1 212 ? -13.761 -10.812 20.364 1.00 95.06 212 ALA A CA 1
ATOM 1671 C C . ALA A 1 212 ? -12.756 -10.606 21.512 1.00 95.06 212 ALA A C 1
ATOM 1673 O O . ALA A 1 212 ? -12.840 -11.307 22.520 1.00 95.06 212 ALA A O 1
ATOM 1674 N N . ASN A 1 213 ? -11.817 -9.661 21.379 1.00 93.00 213 ASN A N 1
ATOM 1675 C CA . ASN A 1 213 ? -10.873 -9.315 22.443 1.00 93.00 213 ASN A CA 1
ATOM 1676 C C . ASN A 1 213 ? -10.373 -7.863 22.308 1.00 93.00 213 ASN A C 1
ATOM 1678 O O . ASN A 1 213 ? -9.313 -7.629 21.728 1.00 93.00 213 ASN A O 1
ATOM 1682 N N . PRO A 1 214 ? -11.098 -6.877 22.859 1.00 92.94 214 PRO A N 1
ATOM 1683 C CA . PRO A 1 214 ? -10.777 -5.462 22.670 1.00 92.94 214 PRO A CA 1
ATOM 1684 C C . PRO A 1 214 ? -9.409 -5.043 23.200 1.00 92.94 214 PRO A C 1
ATOM 1686 O O . PRO A 1 214 ? -8.799 -4.141 22.634 1.00 92.94 214 PRO A O 1
ATOM 1689 N N . GLY A 1 215 ? -8.952 -5.669 24.291 1.00 91.69 215 GLY A N 1
ATOM 1690 C CA . GLY A 1 215 ? -7.671 -5.346 24.919 1.00 91.69 215 GLY A CA 1
ATOM 1691 C C . GLY A 1 215 ? -6.485 -5.752 24.049 1.00 91.69 215 GLY A C 1
ATOM 1692 O O . GLY A 1 215 ? -5.547 -4.980 23.905 1.00 91.69 215 GLY A O 1
ATOM 1693 N N . GLU A 1 216 ? -6.562 -6.922 23.413 1.00 93.44 216 GLU A N 1
ATOM 1694 C CA . GLU A 1 216 ? -5.497 -7.434 22.538 1.00 93.44 216 GLU A CA 1
ATOM 1695 C C . GLU A 1 216 ? -5.631 -6.926 21.090 1.00 93.44 216 GLU A C 1
ATOM 1697 O O . GLU A 1 216 ? -4.646 -6.578 20.444 1.00 93.44 216 GLU A O 1
ATOM 1702 N N . ASN A 1 217 ? -6.858 -6.829 20.566 1.00 95.06 217 ASN A N 1
ATOM 1703 C CA . ASN A 1 217 ? -7.124 -6.587 19.143 1.00 95.06 217 ASN A CA 1
ATOM 1704 C C . ASN A 1 217 ? -7.486 -5.126 18.826 1.00 95.06 217 ASN A C 1
ATOM 1706 O O . ASN A 1 217 ? -8.093 -4.837 17.791 1.00 95.06 217 ASN A O 1
ATOM 1710 N N . TRP A 1 218 ? -7.127 -4.171 19.685 1.00 95.12 218 TRP A N 1
ATOM 1711 C CA . TRP A 1 218 ? -7.413 -2.746 19.462 1.00 95.12 218 TRP A CA 1
ATOM 1712 C C . TRP A 1 218 ? -6.808 -2.209 18.151 1.00 95.12 218 TRP A C 1
ATOM 1714 O O . TRP A 1 218 ? -7.419 -1.359 17.499 1.00 95.12 218 TRP A O 1
ATOM 1724 N N . LYS A 1 219 ? -5.667 -2.760 17.708 1.00 95.56 219 LYS A N 1
ATOM 1725 C CA . LYS A 1 219 ? -5.031 -2.424 16.420 1.00 95.56 219 LYS A CA 1
ATOM 1726 C C . LYS A 1 219 ? -5.902 -2.773 15.213 1.00 95.56 219 LYS A C 1
ATOM 1728 O O . LYS A 1 219 ? -5.772 -2.142 14.167 1.00 95.56 219 LYS A O 1
ATOM 1733 N N . ASP A 1 220 ? -6.803 -3.749 15.335 1.00 96.44 220 ASP A N 1
ATOM 1734 C CA . ASP A 1 220 ? -7.728 -4.101 14.252 1.00 96.44 220 ASP A CA 1
ATOM 1735 C C . ASP A 1 220 ? -8.821 -3.043 14.110 1.00 96.44 220 ASP A C 1
ATOM 1737 O O . ASP A 1 220 ? -9.178 -2.661 12.995 1.00 96.44 220 ASP A O 1
ATOM 1741 N N . LYS A 1 221 ? -9.291 -2.490 15.234 1.00 94.88 221 LYS A N 1
ATOM 1742 C CA . LYS A 1 221 ? -10.199 -1.341 15.229 1.00 94.88 221 LYS A CA 1
ATOM 1743 C C . LYS A 1 221 ? -9.531 -0.100 14.644 1.00 94.88 221 LYS A C 1
ATOM 1745 O O . LYS A 1 221 ? -10.146 0.568 13.818 1.00 94.88 221 LYS A O 1
ATOM 1750 N N . ASP A 1 222 ? -8.297 0.199 15.044 1.00 94.88 222 ASP A N 1
ATOM 1751 C CA . ASP A 1 222 ? -7.522 1.307 14.474 1.00 94.88 222 ASP A CA 1
ATOM 1752 C C . ASP A 1 222 ? -7.334 1.142 12.954 1.00 94.88 222 ASP A C 1
ATOM 1754 O O . ASP A 1 222 ? -7.657 2.050 12.189 1.00 94.88 222 ASP A O 1
ATOM 1758 N N . CYS A 1 223 ? -6.939 -0.051 12.498 1.00 96.19 223 CYS A N 1
ATOM 1759 C CA . CYS A 1 223 ? -6.819 -0.374 11.075 1.00 96.19 223 CYS A CA 1
ATOM 1760 C C . CYS A 1 223 ? -8.145 -0.163 10.320 1.00 96.19 223 CYS A C 1
ATOM 1762 O O . CYS A 1 223 ? -8.168 0.484 9.271 1.00 96.19 223 CYS A O 1
ATOM 1764 N N . ALA A 1 224 ? -9.266 -0.642 10.872 1.00 95.38 224 ALA A N 1
ATOM 1765 C CA . ALA A 1 224 ? -10.590 -0.456 10.281 1.00 95.38 224 ALA A CA 1
ATOM 1766 C C . ALA A 1 224 ? -10.977 1.030 10.174 1.00 95.38 224 ALA A C 1
ATOM 1768 O O . ALA A 1 224 ? -11.466 1.463 9.129 1.00 95.38 224 ALA A O 1
ATOM 1769 N N . ILE A 1 225 ? -10.723 1.822 11.223 1.00 91.88 225 ILE A N 1
ATOM 1770 C CA . ILE A 1 225 ? -10.964 3.272 11.219 1.00 91.88 225 ILE A CA 1
ATOM 1771 C C . ILE A 1 225 ? -10.099 3.948 10.152 1.00 91.88 225 ILE A C 1
ATOM 1773 O O . ILE A 1 225 ? -10.624 4.726 9.355 1.00 91.88 225 ILE A O 1
ATOM 1777 N N . TYR A 1 226 ? -8.803 3.631 10.094 1.00 92.69 226 TYR A N 1
ATOM 1778 C CA . TYR A 1 226 ? -7.884 4.235 9.133 1.00 92.69 226 TYR A CA 1
ATOM 1779 C C . TYR A 1 226 ? -8.298 3.951 7.686 1.00 92.69 226 TYR A C 1
ATOM 1781 O O . TYR A 1 226 ? -8.285 4.864 6.859 1.00 92.69 226 TYR A O 1
ATOM 1789 N N . LEU A 1 227 ? -8.714 2.716 7.377 1.00 93.56 227 LEU A N 1
ATOM 1790 C CA . LEU A 1 227 ? -9.230 2.350 6.054 1.00 93.56 227 LEU A CA 1
ATOM 1791 C C . LEU A 1 227 ? -10.462 3.176 5.685 1.00 93.56 227 LEU A C 1
ATOM 1793 O O . LEU A 1 227 ? -10.509 3.745 4.597 1.00 93.56 227 LEU A O 1
ATOM 1797 N N . VAL A 1 228 ? -11.442 3.279 6.588 1.00 91.50 228 VAL A N 1
ATOM 1798 C CA . VAL A 1 228 ? -12.667 4.049 6.332 1.00 91.50 228 VAL A CA 1
ATOM 1799 C C . VAL A 1 228 ? -12.353 5.524 6.117 1.00 91.50 228 VAL A C 1
ATOM 1801 O O . VAL A 1 228 ? -12.811 6.107 5.139 1.00 91.50 228 VAL A O 1
ATOM 1804 N N . VAL A 1 229 ? -11.537 6.127 6.983 1.00 88.06 229 VAL A N 1
ATOM 1805 C CA . VAL A 1 229 ? -11.170 7.546 6.873 1.00 88.06 229 VAL A CA 1
ATOM 1806 C C . VAL A 1 229 ? -10.375 7.811 5.595 1.00 88.06 229 VAL A C 1
ATOM 1808 O O . VAL A 1 229 ? -10.658 8.771 4.885 1.00 88.06 229 VAL A O 1
ATOM 1811 N N . SER A 1 230 ? -9.417 6.944 5.265 1.00 88.69 230 SER A N 1
ATOM 1812 C CA . SER A 1 230 ? -8.546 7.128 4.102 1.00 88.69 230 SER A CA 1
ATOM 1813 C C . SER A 1 230 ? -9.265 6.909 2.775 1.00 88.69 230 SER A C 1
ATOM 1815 O O . SER A 1 230 ? -8.935 7.576 1.793 1.00 88.69 230 SER A O 1
ATOM 1817 N N . LEU A 1 231 ? -10.217 5.971 2.715 1.00 89.25 231 LEU A N 1
ATOM 1818 C CA . LEU A 1 231 ? -10.968 5.633 1.501 1.00 89.25 231 LEU A CA 1
ATOM 1819 C C . LEU A 1 231 ? -12.231 6.483 1.317 1.00 89.25 231 LEU A C 1
ATOM 1821 O O . LEU A 1 231 ? -12.791 6.501 0.221 1.00 89.25 231 LEU A O 1
ATOM 1825 N N . ALA A 1 232 ? -12.657 7.218 2.345 1.00 84.00 232 ALA A N 1
ATOM 1826 C CA . ALA A 1 232 ? -13.689 8.236 2.228 1.00 84.00 232 ALA A CA 1
ATOM 1827 C C . ALA A 1 232 ? -13.142 9.429 1.421 1.00 84.00 232 ALA A C 1
ATOM 1829 O O . ALA A 1 232 ? -12.420 10.289 1.926 1.00 84.00 232 ALA A O 1
ATOM 1830 N N . THR A 1 233 ? -13.440 9.478 0.124 1.00 67.81 233 THR A N 1
ATOM 1831 C CA . THR A 1 233 ? -12.905 10.508 -0.773 1.00 67.81 233 THR A CA 1
ATOM 1832 C C . THR A 1 233 ? -13.808 11.731 -0.794 1.00 67.81 233 THR A C 1
ATOM 1834 O O . THR A 1 233 ? -15.015 11.635 -0.959 1.00 67.81 233 THR A O 1
ATOM 1837 N N . LYS A 1 234 ? -13.257 12.939 -0.679 1.00 58.56 234 LYS A N 1
ATOM 1838 C CA . LYS A 1 234 ? -14.041 14.156 -0.934 1.00 58.56 234 LYS A CA 1
ATOM 1839 C C . LYS A 1 234 ? -14.324 14.261 -2.434 1.00 58.56 234 LYS A C 1
ATOM 1841 O O . LYS A 1 234 ? -13.386 14.292 -3.228 1.00 58.56 234 LYS A O 1
ATOM 1846 N N . LYS A 1 235 ? -15.595 14.347 -2.841 1.00 54.91 235 LYS A N 1
ATOM 1847 C CA . LYS A 1 235 ? -15.929 14.542 -4.260 1.00 54.91 235 LYS A CA 1
ATOM 1848 C C . LYS A 1 235 ? -15.457 15.934 -4.692 1.00 54.91 235 LYS A C 1
ATOM 1850 O O . LYS A 1 235 ? -15.798 16.928 -4.047 1.00 54.91 235 LYS A O 1
ATOM 1855 N N . ALA A 1 236 ? -14.651 16.015 -5.753 1.00 48.19 236 ALA A N 1
ATOM 1856 C CA . ALA A 1 236 ? -14.100 17.282 -6.234 1.00 48.19 236 ALA A CA 1
ATOM 1857 C C . ALA A 1 236 ? -15.224 18.304 -6.501 1.00 48.19 236 ALA A C 1
ATOM 1859 O O . ALA A 1 236 ? -16.220 17.985 -7.148 1.00 48.19 236 ALA A O 1
ATOM 1860 N N . GLY A 1 237 ? -15.083 19.520 -5.962 1.00 53.91 237 GLY A N 1
ATOM 1861 C CA . GLY A 1 237 ? -16.086 20.589 -6.086 1.00 53.91 237 GLY A CA 1
ATOM 1862 C C . GLY A 1 237 ? -17.281 20.497 -5.127 1.00 53.91 237 GLY A C 1
ATOM 1863 O O . GLY A 1 237 ? -18.170 21.340 -5.196 1.00 53.91 237 GLY A O 1
ATOM 1864 N N . SER A 1 238 ? -17.305 19.521 -4.215 1.00 55.03 238 SER A N 1
ATOM 1865 C CA . SER A 1 238 ? -18.368 19.345 -3.223 1.00 55.03 238 SER A CA 1
ATOM 1866 C C . SER A 1 238 ? -17.826 19.458 -1.795 1.00 55.03 238 SER A C 1
ATOM 1868 O O . SER A 1 238 ? -16.719 19.012 -1.492 1.00 55.03 238 SER A O 1
ATOM 1870 N N . SER A 1 239 ? -18.609 20.040 -0.884 1.00 59.59 239 SER A N 1
ATOM 1871 C CA . SER A 1 239 ? -18.340 19.971 0.560 1.00 59.59 239 SER A CA 1
ATOM 1872 C C . SER A 1 239 ? -18.632 18.585 1.147 1.00 59.59 239 SER A C 1
ATOM 1874 O O . SER A 1 239 ? -18.287 18.340 2.299 1.00 59.59 239 SER A O 1
ATOM 1876 N N . TYR A 1 240 ? -19.254 17.688 0.374 1.00 57.88 240 TYR A N 1
ATOM 1877 C CA . TYR A 1 240 ? -19.633 16.347 0.807 1.00 57.88 240 TYR A CA 1
ATOM 1878 C C . TYR A 1 240 ? -18.501 15.329 0.606 1.00 57.88 240 TYR A C 1
ATOM 1880 O O . TYR A 1 240 ? -17.845 15.284 -0.440 1.00 57.88 240 TYR A O 1
ATOM 1888 N N . VAL A 1 241 ? -18.306 14.486 1.619 1.00 62.16 241 VAL A N 1
ATOM 1889 C CA . VAL A 1 241 ? -17.433 13.310 1.568 1.00 62.16 241 VAL A CA 1
ATOM 1890 C C . VAL A 1 241 ? -18.187 12.182 0.859 1.00 62.16 241 VAL A C 1
ATOM 1892 O O . VAL A 1 241 ? -19.308 11.852 1.237 1.00 62.16 241 VAL A O 1
ATOM 1895 N N . SER A 1 242 ? -17.592 11.634 -0.197 1.00 62.34 242 SER A N 1
ATOM 1896 C CA . SER A 1 242 ? -18.073 10.457 -0.913 1.00 62.34 242 SER A CA 1
ATOM 1897 C C . SER A 1 242 ? -17.818 9.204 -0.083 1.00 62.34 242 SER A C 1
ATOM 1899 O O . SER A 1 242 ? -16.712 8.965 0.402 1.00 62.34 242 SER A O 1
ATOM 1901 N N . THR A 1 243 ? -18.858 8.391 0.044 1.00 66.06 243 THR A N 1
ATOM 1902 C CA . THR A 1 243 ? -18.860 7.082 0.705 1.00 66.06 243 THR A CA 1
ATOM 1903 C C . THR A 1 243 ? -18.901 5.938 -0.316 1.00 66.06 243 THR A C 1
ATOM 1905 O O . THR A 1 243 ? -19.313 4.823 -0.009 1.00 66.06 243 THR A O 1
ATOM 1908 N N . GLU A 1 244 ? -18.489 6.206 -1.563 1.00 71.25 244 GLU A N 1
ATOM 1909 C CA . GLU A 1 244 ? -18.579 5.248 -2.677 1.00 71.25 244 GLU A CA 1
ATOM 1910 C C . GLU A 1 244 ? -17.781 3.959 -2.417 1.00 71.25 244 GLU A C 1
ATOM 1912 O O . GLU A 1 244 ? -18.264 2.877 -2.742 1.00 71.25 244 GLU A O 1
ATOM 1917 N N . LEU A 1 245 ? -16.608 4.053 -1.777 1.00 74.88 245 LEU A N 1
ATOM 1918 C CA . LEU A 1 245 ? -15.797 2.880 -1.412 1.00 74.88 245 LEU A CA 1
ATOM 1919 C C . LEU A 1 245 ? -16.126 2.322 -0.025 1.00 74.88 245 LEU A C 1
ATOM 1921 O O . LEU A 1 245 ? -15.912 1.137 0.225 1.00 74.88 245 LEU A O 1
ATOM 1925 N N . VAL A 1 246 ? -16.632 3.164 0.877 1.00 79.81 246 VAL A N 1
ATOM 1926 C CA . VAL A 1 246 ? -16.887 2.828 2.282 1.00 79.81 246 VAL A CA 1
ATOM 1927 C C . VAL A 1 246 ? -18.099 3.590 2.805 1.00 79.81 246 VAL A C 1
ATOM 1929 O O . VAL A 1 246 ? -18.159 4.814 2.711 1.00 79.81 246 VAL A O 1
ATOM 1932 N N . ASP A 1 247 ? -19.051 2.876 3.407 1.00 78.50 247 ASP A N 1
ATOM 1933 C CA . ASP A 1 247 ? -20.204 3.492 4.067 1.00 78.50 247 ASP A CA 1
ATOM 1934 C C . ASP A 1 247 ? -19.809 4.007 5.457 1.00 78.50 247 ASP A C 1
ATOM 1936 O O . ASP A 1 247 ? -19.828 3.283 6.454 1.00 78.50 247 ASP A O 1
ATOM 1940 N N . VAL A 1 248 ? -19.420 5.280 5.501 1.00 78.25 248 VAL A N 1
ATOM 1941 C CA . VAL A 1 248 ? -18.972 5.959 6.721 1.00 78.25 248 VAL A CA 1
ATOM 1942 C C . VAL A 1 248 ? -20.079 6.007 7.779 1.00 78.25 248 VAL A C 1
ATOM 1944 O O . VAL A 1 248 ? -19.793 5.832 8.962 1.00 78.25 248 VAL A O 1
ATOM 1947 N N . GLN A 1 249 ? -21.339 6.212 7.380 1.00 74.81 249 GLN A N 1
ATOM 1948 C CA . GLN A 1 249 ? -22.449 6.312 8.328 1.00 74.81 249 GLN A CA 1
ATOM 1949 C C . GLN A 1 249 ? -22.699 4.963 9.007 1.00 74.81 249 GLN A C 1
ATOM 1951 O O . GLN A 1 249 ? -22.674 4.880 10.237 1.00 74.81 249 GLN A O 1
ATOM 1956 N N . SER A 1 250 ? -22.864 3.905 8.209 1.00 75.12 250 SER A N 1
ATOM 1957 C CA . SER A 1 250 ? -23.041 2.544 8.721 1.00 75.12 250 SER A CA 1
ATOM 1958 C C . SER A 1 250 ? -21.858 2.116 9.598 1.00 75.12 250 SER A C 1
ATOM 1960 O O . SER A 1 250 ? -22.040 1.508 10.658 1.00 75.12 250 SER A O 1
ATOM 1962 N N . PHE A 1 251 ? -20.637 2.498 9.211 1.00 80.88 251 PHE A N 1
ATOM 1963 C CA . PHE A 1 251 ? -19.447 2.224 10.003 1.00 80.88 251 PHE A CA 1
ATOM 1964 C C . PHE A 1 251 ? -19.513 2.875 11.392 1.00 80.88 251 PHE A C 1
ATOM 1966 O O . PHE A 1 251 ? -19.339 2.175 12.392 1.00 80.88 251 PHE A O 1
ATOM 1973 N N . PHE A 1 252 ? -19.812 4.174 11.495 1.00 76.88 252 PHE A N 1
ATOM 1974 C CA . PHE A 1 252 ? -19.891 4.851 12.797 1.00 76.88 252 PHE A CA 1
ATOM 1975 C C . PHE A 1 252 ? -20.993 4.283 13.697 1.00 76.88 252 PHE A C 1
ATOM 1977 O O . PHE A 1 252 ? -20.778 4.137 14.904 1.00 76.88 252 PHE A O 1
ATOM 1984 N N . GLU A 1 253 ? -22.136 3.900 13.127 1.00 76.75 253 GLU A N 1
ATOM 1985 C CA . GLU A 1 253 ? -23.198 3.212 13.865 1.00 76.75 253 GLU A CA 1
ATOM 1986 C C . GLU A 1 253 ? -22.679 1.890 14.455 1.00 76.75 253 GLU A C 1
ATOM 1988 O O . GLU A 1 253 ? -22.801 1.671 15.664 1.00 76.75 253 GLU A O 1
ATOM 1993 N N . SER A 1 254 ? -21.992 1.068 13.652 1.00 72.75 254 SER A N 1
ATOM 1994 C CA . SER A 1 254 ? -21.428 -0.214 14.100 1.00 72.75 254 SER A CA 1
ATOM 1995 C C . SER A 1 254 ? -20.363 -0.065 15.197 1.00 72.75 254 SER A C 1
ATOM 1997 O O . SER A 1 254 ? -20.401 -0.772 16.205 1.00 72.75 254 SER A O 1
ATOM 1999 N N . VAL A 1 255 ? -19.451 0.904 15.065 1.00 70.31 255 VAL A N 1
ATOM 2000 C CA . VAL A 1 255 ? -18.383 1.146 16.047 1.00 70.31 255 VAL A CA 1
ATOM 2001 C C . VAL A 1 255 ? -18.956 1.663 17.367 1.00 70.31 255 VAL A C 1
ATOM 2003 O O . VAL A 1 255 ? -18.505 1.259 18.441 1.00 70.31 255 VAL A O 1
ATOM 2006 N N . SER A 1 256 ? -19.970 2.532 17.304 1.00 63.00 256 SER A N 1
ATOM 2007 C CA . SER A 1 256 ? -20.624 3.079 18.496 1.00 63.00 256 SER A CA 1
ATOM 2008 C C . SER A 1 256 ? -21.356 2.007 19.312 1.00 63.00 256 SER A C 1
ATOM 2010 O O . SER A 1 256 ? -21.328 2.047 20.544 1.00 63.00 256 SER A O 1
ATOM 2012 N N . LEU A 1 257 ? -21.961 1.023 18.639 1.00 58.97 257 LEU A N 1
ATOM 2013 C CA . LEU A 1 257 ? -22.606 -0.127 19.271 1.00 58.97 257 LEU A CA 1
ATOM 2014 C C . LEU A 1 257 ? -21.572 -1.036 19.940 1.00 58.97 257 LEU A C 1
ATOM 2016 O O . LEU A 1 257 ? -21.743 -1.380 21.107 1.00 58.97 257 LEU A O 1
ATOM 2020 N N . SER A 1 258 ? -20.463 -1.338 19.259 1.00 55.97 258 SER A N 1
ATOM 2021 C CA . SER A 1 258 ? -19.381 -2.158 19.820 1.00 55.97 258 SER A CA 1
ATOM 2022 C C . SER A 1 258 ? -18.738 -1.532 21.065 1.00 55.97 258 SER A C 1
ATOM 2024 O O . SER A 1 258 ? -18.392 -2.252 21.994 1.00 55.97 258 SER A O 1
ATOM 2026 N N . CYS A 1 259 ? -18.632 -0.199 21.138 1.00 51.44 259 CYS A N 1
ATOM 2027 C CA . CYS A 1 259 ? -18.132 0.495 22.332 1.00 51.44 259 CYS A CA 1
ATOM 2028 C C . CYS A 1 259 ? -19.116 0.514 23.512 1.00 51.44 259 CYS A C 1
ATOM 2030 O O . CYS A 1 259 ? -18.678 0.570 24.658 1.00 51.44 259 CYS A O 1
ATOM 2032 N N . LYS A 1 260 ? -20.432 0.488 23.266 1.00 49.94 260 LYS A N 1
ATOM 2033 C CA . LYS A 1 260 ? -21.451 0.549 24.331 1.00 49.94 260 LYS A CA 1
ATOM 2034 C C . LYS A 1 260 ? -21.673 -0.776 25.055 1.00 49.94 260 LYS A C 1
ATOM 2036 O O . LYS A 1 260 ? -22.192 -0.761 26.160 1.00 49.94 260 LYS A O 1
ATOM 2041 N N . VAL A 1 261 ? -21.287 -1.903 24.461 1.00 44.41 261 VAL A N 1
ATOM 2042 C CA . VAL A 1 261 ? -21.420 -3.235 25.085 1.00 44.41 261 VAL A CA 1
ATOM 2043 C C . VAL A 1 261 ? -20.346 -3.475 26.168 1.00 44.41 261 VAL A C 1
ATOM 2045 O O . VAL A 1 261 ? -20.369 -4.496 26.845 1.00 44.41 261 VAL A O 1
ATOM 2048 N N . GLN A 1 262 ? -19.405 -2.541 26.353 1.00 48.00 262 GLN A N 1
ATOM 2049 C CA . GLN A 1 262 ? -18.195 -2.722 27.171 1.00 48.00 262 GLN A CA 1
ATOM 2050 C C . GLN A 1 262 ? -18.029 -1.701 28.316 1.00 48.00 262 GLN A C 1
ATOM 2052 O O . GLN A 1 262 ? -16.969 -1.676 28.941 1.00 48.00 262 GLN A O 1
ATOM 2057 N N . MET A 1 263 ? -19.055 -0.891 28.612 1.00 37.12 263 MET A N 1
ATOM 2058 C CA . MET A 1 263 ? -19.191 -0.152 29.883 1.00 37.12 263 MET A CA 1
ATOM 2059 C C . MET A 1 263 ? -20.280 -0.793 30.735 1.00 37.12 263 MET A C 1
ATOM 2061 O O . MET A 1 263 ? -20.080 -0.864 31.966 1.00 37.12 263 MET A O 1
#

Sequence (263 aa):
MLEKSECAAAVNFKNHLRHRWSPSDDNAATIIASEKFRKYLTNSYPALEGSGPDGVAVVDELRAAVCENINLYMEKSEEEFQGYLNDFALAVWTLLGNVSQLSSRDRLAITAIKFLTTVSTSVHHALFADDRVIPQICQGIVIPNVRLREDDEELFEMNYIEFIRRDMEGSDLDTRRRIACELLKGIAMHYGDAVRSIVSAQIQNLLSSFAANPGENWKDKDCAIYLVVSLATKKAGSSYVSTELVDVQSFFESVSLSCKVQM

pLDDT: mean 82.97, std 17.58, range [34.84, 98.38]

InterPro domains:
  IPR011989 Armadillo-like helical [G3DSA:1.25.10.10] (26-259)
  IPR013713 Exportin-2, central domain [PF08506] (35-254)
  IPR016024 Armadillo-type fold [SSF48371] (8-254)

Organism: Lupinus luteus (NCBI:txid3873)

Radius of gyration: 20.56 Å; chains: 1; bounding box: 60×34×61 Å

Foldseek 3Di:
DVVVVVVVVVVVVVVVCVPVPPPDDDLPVVVVLLVVLLCLLQDDDCVLVVVPDRSVLVSLVSNLVSLQVLLVCCVPPVVSCVVSVVSLLVSLLVSQLVQDPDPSNFSSLQSSLVSLLSCCQDPNVVVCVDLVNLLCLCVRQQLSLQFDDPVLVVCCVVPVPVSVCQVPVPPDDDGSNQSSLSSLVSNCVPVVVSLLVSLVVQLVVLVVQCLVPVVPSVSSVSSSVSNQVNNQDDDPPDPDTDCSSHDPVVSVVSVVVSVVVPD